Protein AF-0000000070611412 (afdb_homodimer)

InterPro domains:
  IPR003148 Regulator of K+ conductance, N-terminal lobe [PF02254] (3-111)
  IPR003148 Regulator of K+ conductance, N-terminal lobe [PS51201] (1-123)
  IPR006036 Potassium uptake protein TrkA [PR00335] (2-16)
  IPR006036 Potassium uptake protein TrkA [PR00335] (19-33)
  IPR006036 Potassium uptake protein TrkA [PR00335] (49-59)
  IPR006036 Potassium uptake protein TrkA [PR00335] (60-70)
  IPR006036 Potassium uptake protein TrkA [PR00335] (73-87)
  IPR036291 NAD(P)-binding domain superfamily [SSF51735] (1-132)
  IPR050721 Trk/Ktr/HKT Potassium Transport [PTHR43833] (1-132)

Secondary structure (DSSP, 8-state):
-EEEEE--SHHHHHHHHHHTTSS-EEEEEES-HHHHHHHHHHSS-EEEES-TT-HHHHHHTTGGG-SEEEE-SS-HHHHHHHHHHHHHHH--SEEEEE---HHHHHTHHHHSSTTSS--SEEE-TT-HHHHHHH-/-EEEEE--SHHHHHHHHHHTTSS-EEEEEES-HHHHHHHHHHSS-EEEES-TT-HHHHHHTTGGG-SEEEE-SS-HHHHHHHHHHHHHHH--SEEEEE---HHHHHTHHHHSSTTSS--SEEE-TT-HHHHHHH-

Radius of gyration: 19.2 Å; Cα contacts (8 Å, |Δi|>4): 605; chains: 2; bounding box: 34×61×42 Å

Organism: NCBI:txid59203

Solvent-accessible surface area (backbone atoms only — not comparable to full-atom values): 13892 Å² total; per-residue (Å²): 78,37,36,32,34,24,20,52,52,73,66,27,41,50,49,48,63,69,45,51,77,74,66,35,50,46,23,40,24,25,70,52,58,67,51,46,49,57,48,47,75,75,39,91,53,47,72,43,77,31,57,61,46,33,56,63,45,33,49,74,52,42,35,75,70,25,51,29,39,39,23,45,45,97,39,46,43,47,17,48,44,23,30,36,43,37,39,69,75,37,60,36,76,37,26,34,26,32,54,77,57,62,54,57,59,76,43,32,90,70,38,47,35,77,80,45,37,39,41,76,39,81,33,54,76,90,40,56,66,61,53,63,68,72,102,78,36,35,35,32,23,20,50,52,73,66,28,41,52,50,49,64,70,44,50,77,74,66,35,49,45,24,40,22,25,71,52,59,66,50,48,50,56,48,48,75,75,39,92,52,47,70,41,76,32,58,60,44,33,57,64,46,33,47,74,51,41,34,76,73,23,51,30,38,39,23,44,45,97,40,47,43,46,18,49,44,22,30,37,44,37,39,70,77,35,61,36,76,38,28,34,26,33,55,78,57,63,54,55,59,76,42,32,90,71,38,48,35,78,79,46,37,39,42,77,38,81,32,52,78,90,40,56,67,61,54,63,69,73,104

Structure (mmCIF, N/CA/C/O backbone):
data_AF-0000000070611412-model_v1
#
loop_
_entity.id
_entity.type
_entity.pdbx_description
1 polymer 'Potassium transport protein'
#
loop_
_atom_site.group_PDB
_atom_site.id
_atom_site.type_symbol
_atom_site.label_atom_id
_atom_site.label_alt_id
_atom_site.label_comp_id
_atom_site.label_asym_id
_atom_site.label_entity_id
_atom_site.label_seq_id
_atom_site.pdbx_PDB_ins_code
_atom_site.Cartn_x
_atom_site.Cartn_y
_atom_site.Cartn_z
_atom_site.occupancy
_atom_site.B_iso_or_equiv
_atom_site.auth_seq_id
_atom_site.auth_comp_id
_atom_site.auth_asym_id
_atom_site.auth_atom_id
_atom_site.pdbx_PDB_model_num
ATOM 1 N N . MET A 1 1 ? -3.117 -21.766 -17.25 1 92.56 1 MET A N 1
ATOM 2 C CA . MET A 1 1 ? -2.746 -20.391 -16.969 1 92.56 1 MET A CA 1
ATOM 3 C C . MET A 1 1 ? -1.669 -20.328 -15.891 1 92.56 1 MET A C 1
ATOM 5 O O . MET A 1 1 ? -1.562 -21.219 -15.055 1 92.56 1 MET A O 1
ATOM 9 N N . LYS A 1 2 ? -0.813 -19.344 -16.047 1 95.69 2 LYS A N 1
ATOM 10 C CA . LYS A 1 2 ? 0.156 -19.062 -15 1 95.69 2 LYS A CA 1
ATOM 11 C C . LYS A 1 2 ? -0.403 -18.062 -13.992 1 95.69 2 LYS A C 1
ATOM 13 O O . LYS A 1 2 ? -0.651 -16.906 -14.336 1 95.69 2 LYS A O 1
ATOM 18 N N . ILE A 1 3 ? -0.618 -18.516 -12.742 1 96.69 3 ILE A N 1
ATOM 19 C CA . ILE A 1 3 ? -1.326 -17.719 -11.75 1 96.69 3 ILE A CA 1
ATOM 20 C C . ILE A 1 3 ? -0.445 -17.531 -10.516 1 96.69 3 ILE A C 1
ATOM 22 O O . ILE A 1 3 ? 0.136 -18.5 -10.008 1 96.69 3 ILE A O 1
ATOM 26 N N . ILE A 1 4 ? -0.31 -16.312 -10.117 1 98.5 4 ILE A N 1
ATOM 27 C CA . ILE A 1 4 ? 0.36 -16 -8.859 1 98.5 4 ILE A CA 1
ATOM 28 C C . ILE A 1 4 ? -0.679 -15.656 -7.793 1 98.5 4 ILE A C 1
ATOM 30 O O . ILE A 1 4 ? -1.536 -14.797 -8.008 1 98.5 4 ILE A O 1
ATOM 34 N N . ILE A 1 5 ? -0.639 -16.344 -6.66 1 97.62 5 ILE 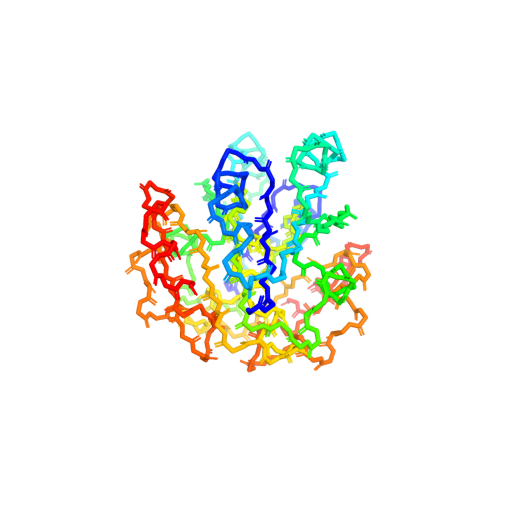A N 1
ATOM 35 C CA . ILE A 1 5 ? -1.499 -16.078 -5.516 1 97.62 5 ILE A CA 1
ATOM 36 C C . ILE A 1 5 ? -0.667 -15.492 -4.371 1 97.62 5 ILE A C 1
ATOM 38 O O . ILE A 1 5 ? 0.307 -16.109 -3.932 1 97.62 5 ILE A O 1
ATOM 42 N N . LEU A 1 6 ? -0.963 -14.32 -3.969 1 98.75 6 LEU A N 1
ATOM 43 C CA . LEU A 1 6 ? -0.266 -13.688 -2.857 1 98.75 6 LEU A CA 1
ATOM 44 C C . LEU A 1 6 ? -1.041 -13.859 -1.556 1 98.75 6 LEU A C 1
ATOM 46 O O . LEU A 1 6 ? -2.152 -13.344 -1.416 1 98.75 6 LEU A O 1
ATOM 50 N N . GLY A 1 7 ? -0.442 -14.469 -0.577 1 97.94 7 GLY A N 1
ATOM 51 C CA . GLY A 1 7 ? -1.094 -14.828 0.672 1 97.94 7 GLY A CA 1
ATOM 52 C C . GLY A 1 7 ? -1.454 -16.297 0.753 1 97.94 7 GLY A C 1
ATOM 53 O O . GLY A 1 7 ? -2.248 -16.797 -0.049 1 97.94 7 GLY A O 1
ATOM 54 N N . ALA A 1 8 ? -0.912 -16.953 1.713 1 98 8 ALA A N 1
ATOM 55 C CA . ALA A 1 8 ? -1.17 -18.375 1.907 1 98 8 ALA A CA 1
ATOM 56 C C . ALA A 1 8 ? -2.016 -18.625 3.156 1 98 8 ALA A C 1
ATOM 58 O O . ALA A 1 8 ? -1.894 -19.656 3.805 1 98 8 ALA A O 1
ATOM 59 N N . GLY A 1 9 ? -2.693 -17.594 3.574 1 95.5 9 GLY A N 1
ATOM 60 C CA . GLY A 1 9 ? -3.674 -17.797 4.633 1 95.5 9 GLY A CA 1
ATOM 61 C C . GLY A 1 9 ? -4.879 -18.594 4.188 1 95.5 9 GLY A C 1
ATOM 62 O O . GLY A 1 9 ? -4.805 -19.359 3.221 1 95.5 9 GLY A O 1
ATOM 63 N N . GLN A 1 10 ? -5.98 -18.406 4.871 1 92.56 10 GLN A N 1
ATOM 64 C CA . GLN A 1 10 ? -7.184 -19.188 4.617 1 92.56 10 GLN A CA 1
ATOM 65 C C . GLN A 1 10 ? -7.691 -18.969 3.193 1 92.56 10 GLN A C 1
ATOM 67 O O . GLN A 1 10 ? -7.945 -19.938 2.465 1 92.56 10 GLN A O 1
ATOM 72 N N . VAL A 1 11 ? -7.812 -17.75 2.746 1 92.62 11 VAL A N 1
ATOM 73 C CA . VAL A 1 11 ? -8.359 -17.422 1.433 1 92.62 11 VAL A CA 1
ATOM 74 C C . VAL A 1 11 ? -7.402 -17.906 0.344 1 92.62 11 VAL A C 1
ATOM 76 O O . VAL A 1 11 ? -7.809 -18.625 -0.567 1 92.62 11 VAL A O 1
ATOM 79 N N . GLY A 1 12 ? -6.18 -17.547 0.459 1 95 12 GLY A N 1
ATOM 80 C CA . GLY A 1 12 ? -5.195 -17.953 -0.535 1 95 12 GLY A CA 1
ATOM 81 C C . GLY A 1 12 ? -5.004 -19.453 -0.616 1 95 12 GLY A C 1
ATOM 82 O O . GLY A 1 12 ? -4.852 -20 -1.706 1 95 12 GLY A O 1
ATOM 83 N N . GLY A 1 13 ? -4.98 -20.078 0.561 1 94.25 13 GLY A N 1
ATOM 84 C CA . GLY A 1 13 ? -4.883 -21.531 0.586 1 94.25 13 GLY A CA 1
ATOM 85 C C . GLY A 1 13 ? -6.039 -22.219 -0.116 1 94.25 13 GLY A C 1
ATOM 86 O O . GLY A 1 13 ? -5.832 -23.141 -0.902 1 94.25 13 GLY A O 1
ATOM 87 N N . THR A 1 14 ? -7.238 -21.766 0.152 1 92.44 14 THR A N 1
ATOM 88 C CA . THR A 1 14 ? -8.422 -22.328 -0.483 1 92.44 14 THR A CA 1
ATOM 89 C C . THR A 1 14 ? -8.391 -22.094 -1.99 1 92.44 14 THR A C 1
ATOM 91 O O . THR A 1 14 ? -8.719 -23 -2.77 1 92.44 14 THR A O 1
ATOM 94 N N . LEU A 1 15 ? -8.016 -20.938 -2.424 1 93 15 LEU A N 1
ATOM 95 C CA . LEU A 1 15 ? -7.891 -20.641 -3.848 1 93 15 LEU A CA 1
ATOM 96 C C . LEU A 1 15 ? -6.891 -21.594 -4.512 1 93 15 LEU A C 1
ATOM 98 O O . LEU A 1 15 ? -7.168 -22.141 -5.578 1 93 15 LEU A O 1
ATOM 102 N N . ALA A 1 16 ? -5.742 -21.656 -3.832 1 94.19 16 ALA A N 1
ATOM 103 C CA . ALA A 1 16 ? -4.711 -22.562 -4.355 1 94.19 16 ALA A CA 1
ATOM 104 C C . ALA A 1 16 ? -5.254 -23.969 -4.535 1 94.19 16 ALA A C 1
ATOM 106 O O . ALA A 1 16 ? -5.074 -24.578 -5.59 1 94.19 16 ALA A O 1
ATOM 107 N N . GLU A 1 17 ? -5.934 -24.422 -3.52 1 92 17 GLU A N 1
ATOM 108 C CA . GLU A 1 17 ? -6.508 -25.766 -3.537 1 92 17 GLU A CA 1
ATOM 109 C C . GLU A 1 17 ? -7.465 -25.938 -4.711 1 92 17 GLU A C 1
ATOM 111 O O . GLU A 1 17 ? -7.461 -26.984 -5.371 1 92 17 GLU A O 1
ATOM 116 N N . ASN A 1 18 ? -8.211 -24.969 -4.996 1 90.56 18 ASN A N 1
ATOM 117 C CA . ASN A 1 18 ? -9.25 -25.062 -6.016 1 90.56 18 ASN A CA 1
ATOM 118 C C . ASN A 1 18 ? -8.68 -24.891 -7.418 1 90.56 18 ASN A C 1
ATOM 120 O O . ASN A 1 18 ? -9.227 -25.422 -8.383 1 90.56 18 ASN A O 1
ATOM 124 N N . LEU A 1 19 ? -7.57 -24.219 -7.52 1 90.94 19 LEU A N 1
ATOM 125 C CA . LEU A 1 19 ? -7.062 -23.875 -8.844 1 90.94 19 LEU A CA 1
ATOM 126 C C . LEU A 1 19 ? -5.984 -24.859 -9.281 1 90.94 19 LEU A C 1
ATOM 128 O O . LEU A 1 19 ? -5.652 -24.922 -10.469 1 90.94 19 LEU A O 1
ATOM 132 N N . VAL A 1 20 ? -5.516 -25.578 -8.289 1 89.19 20 VAL A N 1
ATOM 133 C CA . VAL A 1 20 ? -4.484 -26.562 -8.625 1 89.19 20 VAL A CA 1
ATOM 134 C C . VAL A 1 20 ? -5.066 -27.625 -9.547 1 89.19 20 VAL A C 1
ATOM 136 O O . VAL A 1 20 ? -6.164 -28.141 -9.305 1 89.19 20 VAL A O 1
ATOM 139 N N . GLY A 1 21 ? -4.344 -28.031 -10.703 1 81.19 21 GLY A N 1
ATOM 140 C CA . GLY A 1 21 ? -4.73 -29.125 -11.578 1 81.19 21 GLY A CA 1
ATOM 141 C C . GLY A 1 21 ? -5.547 -28.672 -12.773 1 81.19 21 GLY A C 1
ATOM 142 O O . GLY A 1 21 ? -5.574 -29.344 -13.805 1 81.19 21 GLY A O 1
ATOM 143 N N . GLU A 1 22 ? -6.238 -27.578 -12.828 1 74.44 22 GLU A N 1
ATOM 144 C CA . GLU A 1 22 ? -7.07 -27.062 -13.914 1 74.44 22 GLU A CA 1
ATOM 145 C C . GLU A 1 22 ? -6.219 -26.422 -15.008 1 74.44 22 GLU A C 1
ATOM 147 O O . GLU A 1 22 ? -6.574 -25.375 -15.539 1 74.44 22 GLU A O 1
ATOM 152 N N . ASN A 1 23 ? -5.141 -27.125 -15.359 1 85.56 23 ASN A N 1
ATOM 153 C CA . ASN A 1 23 ? -4.238 -26.578 -16.375 1 85.56 23 ASN A CA 1
ATOM 154 C C . ASN A 1 23 ? -3.641 -25.25 -15.938 1 85.56 23 ASN A C 1
ATOM 156 O O . ASN A 1 23 ? -3.465 -24.344 -16.766 1 85.56 23 ASN A O 1
ATOM 160 N N . ASN A 1 24 ? -3.578 -25.109 -14.633 1 91.56 24 ASN A N 1
ATOM 161 C CA . ASN A 1 24 ? -3.01 -23.891 -14.07 1 91.56 24 ASN A CA 1
ATOM 162 C C . ASN A 1 24 ? -1.65 -24.156 -13.43 1 91.56 24 ASN A C 1
ATOM 164 O O . ASN A 1 24 ? -1.469 -25.156 -12.727 1 91.56 24 ASN A O 1
ATOM 168 N N . ASP A 1 25 ? -0.713 -23.391 -13.836 1 94.81 25 ASP A N 1
ATOM 169 C CA . ASP A 1 25 ? 0.548 -23.312 -13.109 1 94.81 25 ASP A CA 1
ATOM 170 C C . ASP A 1 25 ? 0.461 -22.281 -11.984 1 94.81 25 ASP A C 1
ATOM 172 O O . ASP A 1 25 ? 0.375 -21.078 -12.234 1 94.81 25 ASP A O 1
ATOM 176 N N . ILE A 1 26 ? 0.503 -22.797 -10.695 1 96.69 26 ILE A N 1
ATOM 177 C CA . ILE A 1 26 ? 0.198 -21.938 -9.562 1 96.69 26 ILE A CA 1
ATOM 178 C C . ILE A 1 26 ? 1.469 -21.688 -8.75 1 96.69 26 ILE A C 1
ATOM 180 O O . ILE A 1 26 ? 2.221 -22.609 -8.453 1 96.69 26 ILE A O 1
ATOM 184 N N . THR A 1 27 ? 1.748 -20.469 -8.516 1 98.38 27 THR A N 1
ATOM 185 C CA . THR A 1 27 ? 2.76 -20.062 -7.547 1 98.38 27 THR A CA 1
ATOM 186 C C . THR A 1 27 ? 2.125 -19.297 -6.395 1 98.38 27 THR A C 1
ATOM 188 O O . THR A 1 27 ? 1.377 -18.344 -6.613 1 98.38 27 THR A O 1
ATOM 191 N N . VAL A 1 28 ? 2.367 -19.703 -5.133 1 98.62 28 VAL A N 1
ATOM 192 C CA . VAL A 1 28 ? 1.842 -19.031 -3.951 1 98.62 28 VAL A CA 1
ATOM 193 C C . VAL A 1 28 ? 2.975 -18.328 -3.217 1 98.62 28 VAL A C 1
ATOM 195 O O . VAL A 1 28 ? 4.047 -18.891 -3.014 1 98.62 28 VAL A O 1
ATOM 198 N N . VAL A 1 29 ? 2.76 -17.078 -2.871 1 98.94 29 VAL A N 1
ATOM 199 C CA . VAL A 1 29 ? 3.752 -16.266 -2.18 1 98.94 29 VAL A CA 1
ATOM 200 C C . VAL A 1 29 ? 3.264 -15.938 -0.769 1 98.94 29 VAL A C 1
ATOM 202 O O . VAL A 1 29 ? 2.096 -15.602 -0.572 1 98.94 29 VAL A O 1
ATOM 205 N N . ASP A 1 30 ? 4.094 -16.078 0.22 1 98.88 30 ASP A N 1
ATOM 206 C CA . ASP A 1 30 ? 3.838 -15.672 1.599 1 98.88 30 ASP A CA 1
ATOM 207 C C . ASP A 1 30 ? 5.145 -15.422 2.348 1 98.88 30 ASP A C 1
ATOM 209 O O . ASP A 1 30 ? 6.199 -15.922 1.954 1 98.88 30 ASP A O 1
ATOM 213 N N . THR A 1 31 ? 5.082 -14.617 3.305 1 98.75 31 THR A N 1
ATOM 214 C CA . THR A 1 31 ? 6.258 -14.43 4.148 1 98.75 31 THR A CA 1
ATOM 215 C C . THR A 1 31 ? 6.406 -15.586 5.137 1 98.75 31 THR A C 1
ATOM 217 O O . THR A 1 31 ? 7.488 -15.805 5.684 1 98.75 31 THR A O 1
ATOM 220 N N . ASN A 1 32 ? 5.293 -16.297 5.418 1 98.62 32 ASN A N 1
ATOM 221 C CA . ASN A 1 32 ? 5.273 -17.422 6.359 1 98.62 32 ASN A CA 1
ATOM 222 C C . ASN A 1 32 ? 5.66 -18.734 5.688 1 98.62 32 ASN A C 1
ATOM 224 O O . ASN A 1 32 ? 4.844 -19.344 4.996 1 98.62 32 ASN A O 1
ATOM 228 N N . GLY A 1 33 ? 6.848 -19.156 5.949 1 98.44 33 GLY A N 1
ATOM 229 C CA . GLY A 1 33 ? 7.367 -20.359 5.316 1 98.44 33 GLY A CA 1
ATOM 230 C C . GLY A 1 33 ? 6.602 -21.609 5.703 1 98.44 33 GLY A C 1
ATOM 231 O O . GLY A 1 33 ? 6.496 -22.547 4.91 1 98.44 33 GLY A O 1
ATOM 232 N N . GLU A 1 34 ? 6.082 -21.688 6.922 1 98.44 34 GLU A N 1
ATOM 233 C CA . GLU A 1 34 ? 5.332 -22.844 7.383 1 98.44 34 GLU A CA 1
ATOM 234 C C . GLU A 1 34 ? 4.035 -23.016 6.598 1 98.44 34 GLU A C 1
ATOM 236 O O . GLU A 1 34 ? 3.656 -24.141 6.246 1 98.44 34 GLU A O 1
ATOM 241 N N . ARG A 1 35 ? 3.348 -21.906 6.371 1 97.88 35 ARG A N 1
ATOM 242 C CA . ARG A 1 35 ? 2.139 -21.938 5.555 1 97.88 35 ARG A CA 1
ATOM 243 C C . ARG A 1 35 ? 2.445 -22.453 4.148 1 97.88 35 ARG A C 1
ATOM 245 O O . ARG A 1 35 ? 1.701 -23.266 3.6 1 97.88 35 ARG A O 1
ATOM 252 N N . LEU A 1 36 ? 3.543 -22 3.623 1 98.62 36 LEU A N 1
ATOM 253 C CA . LEU A 1 36 ? 3.941 -22.391 2.273 1 98.62 36 LEU A CA 1
ATOM 254 C C . LEU A 1 36 ? 4.277 -23.875 2.215 1 98.62 36 LEU A C 1
ATOM 256 O O . LEU A 1 36 ? 3.832 -24.578 1.307 1 98.62 36 LEU A O 1
ATOM 260 N N . ARG A 1 37 ? 4.996 -24.344 3.146 1 97.94 37 ARG A N 1
ATOM 261 C CA . ARG A 1 37 ? 5.379 -25.766 3.188 1 97.94 37 ARG A CA 1
ATOM 262 C C . ARG A 1 37 ? 4.152 -26.656 3.297 1 97.94 37 ARG A C 1
ATOM 264 O O . ARG A 1 37 ? 4.082 -27.703 2.641 1 97.94 37 ARG A O 1
ATOM 271 N N . SER A 1 38 ? 3.252 -26.219 4.141 1 97.69 38 SER A N 1
ATOM 272 C CA . SER A 1 38 ? 2.016 -26.969 4.309 1 97.69 38 SER A CA 1
ATOM 273 C C . SER A 1 38 ? 1.278 -27.125 2.982 1 97.69 38 SER A C 1
ATOM 275 O O . SER A 1 38 ? 0.737 -28.203 2.691 1 97.69 38 SER A O 1
ATOM 277 N N . LEU A 1 39 ? 1.222 -26.094 2.162 1 97.31 39 LEU A N 1
ATOM 278 C CA . LEU A 1 39 ? 0.581 -26.141 0.852 1 97.31 39 LEU A CA 1
ATOM 279 C C . LEU A 1 39 ? 1.34 -27.062 -0.093 1 97.31 39 LEU A C 1
ATOM 281 O O . LEU A 1 39 ? 0.731 -27.859 -0.806 1 97.31 39 LEU A O 1
ATOM 285 N N . GLN A 1 40 ? 2.629 -26.953 -0.075 1 96.62 40 GLN A N 1
ATOM 286 C CA . GLN A 1 40 ? 3.465 -27.766 -0.96 1 96.62 40 GLN A CA 1
ATOM 287 C C . GLN A 1 40 ? 3.34 -29.25 -0.635 1 96.62 40 GLN A C 1
ATOM 289 O O . GLN A 1 40 ? 3.461 -30.094 -1.522 1 96.62 40 GLN A O 1
ATOM 294 N N . ASP A 1 41 ? 3.15 -29.516 0.613 1 97.25 41 ASP A N 1
ATOM 295 C CA . ASP A 1 41 ? 3.016 -30.906 1.048 1 97.25 41 ASP A CA 1
ATOM 296 C C . ASP A 1 41 ? 1.73 -31.531 0.507 1 97.25 41 ASP A C 1
ATOM 298 O O . ASP A 1 41 ? 1.663 -32.75 0.296 1 97.25 41 ASP A O 1
ATOM 302 N N . LYS A 1 42 ? 0.74 -30.703 0.181 1 95.5 42 LYS A N 1
ATOM 303 C CA . LYS A 1 42 ? -0.594 -31.203 -0.144 1 95.5 42 LYS A CA 1
ATOM 304 C C . LYS A 1 42 ? -0.88 -31.078 -1.637 1 95.5 42 LYS A C 1
ATOM 306 O O . LYS A 1 42 ? -1.678 -31.828 -2.189 1 95.5 42 LYS A O 1
ATOM 311 N N . PHE A 1 43 ? -0.241 -30.078 -2.186 1 95.06 43 PHE A N 1
ATOM 312 C CA . PHE A 1 43 ? -0.613 -29.766 -3.562 1 95.06 43 PHE A CA 1
ATOM 313 C C . PHE A 1 43 ? 0.626 -29.609 -4.434 1 95.06 43 PHE A C 1
ATOM 315 O O . PHE A 1 43 ? 1.692 -29.234 -3.939 1 95.06 43 PHE A O 1
ATOM 322 N N . ASP A 1 44 ? 0.434 -29.906 -5.766 1 94.5 44 ASP A N 1
ATOM 323 C CA . ASP A 1 44 ? 1.488 -29.672 -6.746 1 94.5 44 ASP A CA 1
ATOM 324 C C . ASP A 1 44 ? 1.499 -28.203 -7.195 1 94.5 44 ASP A C 1
ATOM 326 O O . ASP A 1 44 ? 0.842 -27.844 -8.18 1 94.5 44 ASP A O 1
ATOM 330 N N . LEU A 1 45 ? 2.23 -27.438 -6.477 1 96.75 45 LEU A N 1
ATOM 331 C CA . LEU A 1 45 ? 2.357 -26.031 -6.789 1 96.75 45 LEU A CA 1
ATOM 332 C C . LEU A 1 45 ? 3.707 -25.484 -6.324 1 96.75 45 LEU A C 1
ATOM 334 O O . LEU A 1 45 ? 4.422 -26.156 -5.57 1 96.75 45 LEU A O 1
ATOM 338 N N . ARG A 1 46 ? 4.043 -24.391 -6.906 1 97.38 46 ARG A N 1
ATOM 339 C CA . ARG A 1 46 ? 5.273 -23.703 -6.535 1 97.38 46 ARG A CA 1
ATOM 340 C C . ARG A 1 46 ? 5.02 -22.703 -5.41 1 97.38 46 ARG A C 1
ATOM 342 O O . ARG A 1 46 ? 3.926 -22.141 -5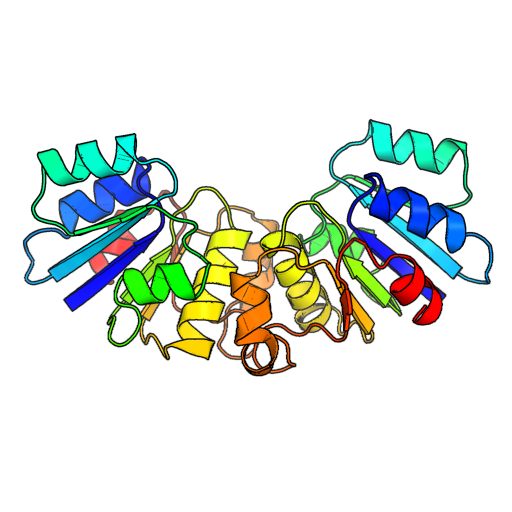.305 1 97.38 46 ARG A O 1
ATOM 349 N N . VAL A 1 47 ? 6.051 -22.5 -4.547 1 98.69 47 VAL A N 1
ATOM 350 C CA . VAL A 1 47 ? 5.914 -21.5 -3.494 1 98.69 47 VAL A CA 1
ATOM 351 C C . VAL A 1 47 ? 7.125 -20.562 -3.506 1 98.69 47 VAL A C 1
ATOM 353 O O . VAL A 1 47 ? 8.219 -20.969 -3.902 1 98.69 47 VAL A O 1
ATOM 356 N N . VAL A 1 48 ? 6.984 -19.328 -3.186 1 98.88 48 VAL A N 1
ATOM 357 C CA . VAL A 1 48 ? 8.039 -18.344 -2.986 1 98.88 48 VAL A CA 1
ATOM 358 C C . VAL A 1 48 ? 7.844 -17.641 -1.641 1 98.88 48 VAL A C 1
ATOM 360 O O . VAL A 1 48 ? 6.773 -17.094 -1.368 1 98.88 48 VAL A O 1
ATOM 363 N N . GLN A 1 49 ? 8.844 -17.734 -0.805 1 98.88 49 GLN A N 1
ATOM 364 C CA . GLN A 1 49 ? 8.773 -17.031 0.476 1 98.88 49 GLN A CA 1
ATOM 365 C C . GLN A 1 49 ? 9.266 -15.602 0.349 1 98.88 49 GLN A C 1
ATOM 367 O O . GLN A 1 49 ? 10.398 -15.359 -0.081 1 98.88 49 GLN A O 1
ATOM 372 N N . GLY A 1 50 ? 8.406 -14.633 0.632 1 98.75 50 GLY A N 1
ATOM 373 C CA . GLY A 1 50 ? 8.773 -13.234 0.558 1 98.75 50 GLY A CA 1
ATOM 374 C C . GLY A 1 50 ? 7.574 -12.297 0.614 1 98.75 50 GLY A C 1
ATOM 375 O O . GLY A 1 50 ? 6.441 -12.742 0.811 1 98.75 50 GLY A O 1
ATOM 376 N N . HIS A 1 51 ? 7.844 -11.031 0.575 1 98.56 51 HIS A N 1
ATOM 377 C CA . HIS A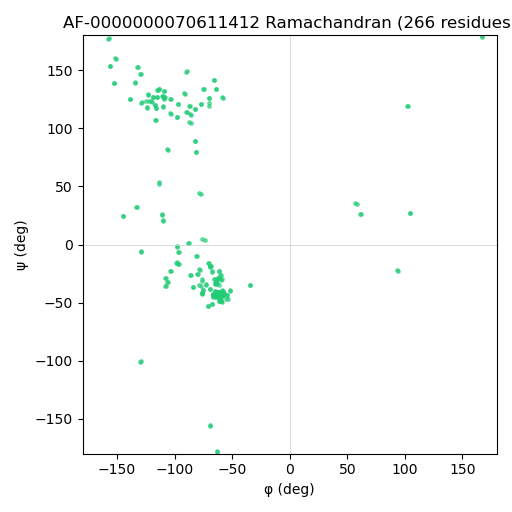 1 51 ? 6.801 -10.008 0.56 1 98.56 51 HIS A CA 1
ATOM 378 C C . HIS A 1 51 ? 6.172 -9.883 -0.824 1 98.56 51 HIS A C 1
ATOM 380 O O . HIS A 1 51 ? 6.84 -9.484 -1.781 1 98.56 51 HIS A O 1
ATOM 386 N N . GLY A 1 52 ? 4.902 -10.078 -0.947 1 98.75 52 GLY A N 1
ATOM 387 C CA . GLY A 1 52 ? 4.211 -10.312 -2.203 1 98.75 52 GLY A CA 1
ATOM 388 C C . GLY A 1 52 ? 4.145 -9.086 -3.088 1 98.75 52 GLY A C 1
ATOM 389 O O . GLY A 1 52 ? 3.871 -9.188 -4.285 1 98.75 52 GLY A O 1
ATOM 390 N N . SER A 1 53 ? 4.41 -7.93 -2.529 1 98.81 53 SER A N 1
ATOM 391 C CA . SER A 1 53 ? 4.359 -6.719 -3.344 1 98.81 53 SER A CA 1
ATOM 392 C C . SER A 1 53 ? 5.75 -6.32 -3.824 1 98.81 53 SER A C 1
ATOM 394 O O . SER A 1 53 ? 5.895 -5.375 -4.602 1 98.81 53 SER A O 1
ATOM 396 N N . HIS A 1 54 ? 6.824 -6.988 -3.383 1 98.75 54 HIS A N 1
ATOM 397 C CA . HIS A 1 54 ? 8.18 -6.641 -3.789 1 98.75 54 HIS A CA 1
ATOM 398 C C . HIS A 1 54 ? 8.461 -7.102 -5.219 1 98.75 54 HIS A C 1
ATOM 400 O O . HIS A 1 54 ? 8.172 -8.242 -5.574 1 98.75 54 HIS A O 1
ATOM 406 N N . PRO A 1 55 ? 9.055 -6.215 -6.02 1 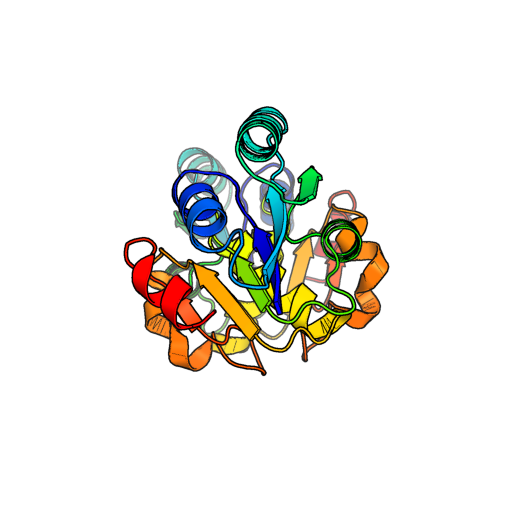98.62 55 PRO A N 1
ATOM 407 C CA . PRO A 1 55 ? 9.344 -6.562 -7.414 1 98.62 55 PRO A CA 1
ATOM 408 C C . PRO A 1 55 ? 10.164 -7.84 -7.547 1 98.62 55 PRO A C 1
ATOM 410 O O . PRO A 1 55 ? 9.836 -8.711 -8.359 1 98.62 55 PRO A O 1
ATOM 413 N N . ARG A 1 56 ? 11.172 -8.023 -6.754 1 98.44 56 ARG A N 1
ATOM 414 C CA . ARG A 1 56 ? 12.031 -9.195 -6.863 1 98.44 56 ARG A CA 1
ATOM 415 C C . ARG A 1 56 ? 11.258 -10.469 -6.535 1 98.44 56 ARG A C 1
ATOM 417 O O . ARG A 1 56 ? 11.445 -11.5 -7.188 1 98.44 56 ARG A O 1
ATOM 424 N N . VAL A 1 57 ? 10.422 -10.367 -5.535 1 98.88 57 VAL A N 1
ATOM 425 C CA . VAL A 1 57 ? 9.625 -11.516 -5.121 1 98.88 57 VAL A CA 1
ATOM 426 C C . VAL A 1 57 ? 8.625 -11.875 -6.219 1 98.88 57 VAL A C 1
ATOM 428 O O . VAL A 1 57 ? 8.461 -13.055 -6.547 1 98.88 57 VAL A O 1
ATOM 431 N N . LEU A 1 58 ? 8.008 -10.898 -6.793 1 98.88 58 LEU A N 1
ATOM 432 C CA . LEU A 1 58 ? 7.066 -11.133 -7.883 1 98.88 58 LEU A CA 1
ATOM 433 C C . LEU A 1 58 ? 7.77 -11.742 -9.086 1 98.88 58 LEU A C 1
ATOM 435 O O . LEU A 1 58 ? 7.238 -12.656 -9.727 1 98.88 58 LEU A O 1
ATOM 439 N N . ARG A 1 59 ? 8.93 -11.234 -9.367 1 98.75 59 ARG A N 1
ATOM 440 C CA . ARG A 1 59 ? 9.703 -11.805 -10.469 1 98.75 59 ARG A CA 1
ATOM 441 C C . ARG A 1 59 ? 10.023 -13.273 -10.203 1 98.75 59 ARG A C 1
ATOM 443 O O . ARG A 1 59 ? 9.844 -14.125 -11.078 1 98.75 59 ARG A O 1
ATOM 450 N N . GLU A 1 60 ? 10.469 -13.516 -8.984 1 98.75 60 GLU A N 1
ATOM 451 C CA . GLU A 1 60 ? 10.766 -14.891 -8.594 1 98.75 60 GLU A CA 1
ATOM 452 C C . GLU A 1 60 ? 9.523 -15.773 -8.711 1 98.75 60 GLU A C 1
ATOM 454 O O . GLU A 1 60 ? 9.617 -16.953 -9.062 1 98.75 60 GLU A O 1
ATOM 459 N N . ALA A 1 61 ? 8.367 -15.203 -8.508 1 98.88 61 ALA A N 1
ATOM 460 C CA . ALA A 1 61 ? 7.098 -15.93 -8.539 1 98.88 61 ALA A CA 1
ATOM 461 C C . ALA A 1 61 ? 6.617 -16.141 -9.969 1 98.88 61 ALA A C 1
ATOM 463 O O . ALA A 1 61 ? 5.625 -16.844 -10.203 1 98.88 61 ALA A O 1
ATOM 464 N N . GLY A 1 62 ? 7.285 -15.484 -10.938 1 98.69 62 GLY A N 1
ATOM 465 C CA . GLY A 1 62 ? 6.953 -15.719 -12.336 1 98.69 62 GLY A CA 1
ATOM 466 C C . GLY A 1 62 ? 6.145 -14.594 -12.953 1 98.69 62 GLY A C 1
ATOM 467 O O . GLY A 1 62 ? 5.434 -14.805 -13.938 1 98.69 62 GLY A O 1
ATOM 468 N N . ALA A 1 63 ? 6.273 -13.414 -12.469 1 98.75 63 ALA A N 1
ATOM 469 C CA . ALA A 1 63 ? 5.449 -12.289 -12.914 1 98.75 63 ALA A CA 1
ATOM 470 C C . ALA A 1 63 ? 5.797 -11.891 -14.344 1 98.75 63 ALA A C 1
ATOM 472 O O . ALA A 1 63 ? 4.992 -11.25 -15.023 1 98.75 63 ALA A O 1
ATOM 473 N N . ASP A 1 64 ? 6.941 -12.273 -14.828 1 98.5 64 ASP A N 1
ATOM 474 C CA . ASP A 1 64 ? 7.383 -11.883 -16.172 1 98.5 64 ASP A CA 1
ATOM 475 C C . ASP A 1 64 ? 6.41 -12.383 -17.234 1 98.5 64 ASP A C 1
ATOM 477 O O . ASP A 1 64 ? 6.301 -11.789 -18.312 1 98.5 64 ASP A O 1
ATOM 481 N N . ASP A 1 65 ? 5.719 -13.438 -16.922 1 98 65 ASP A N 1
ATOM 482 C CA . ASP A 1 65 ? 4.797 -13.961 -17.922 1 98 65 ASP A CA 1
ATOM 483 C C . ASP A 1 65 ? 3.535 -14.523 -17.281 1 98 65 ASP A C 1
ATOM 485 O O . ASP A 1 65 ? 2.906 -15.438 -17.812 1 98 65 ASP A O 1
ATOM 489 N N . ALA A 1 66 ? 3.252 -14.023 -16.094 1 98.12 66 ALA A N 1
ATOM 490 C CA . ALA A 1 66 ? 2.027 -14.445 -15.414 1 98.12 66 ALA A CA 1
ATOM 491 C C . ALA A 1 66 ? 0.791 -13.969 -16.172 1 98.12 66 ALA A C 1
ATOM 493 O O . ALA A 1 66 ? 0.762 -12.844 -16.672 1 98.12 66 ALA A O 1
ATOM 494 N N . ASP A 1 67 ? -0.206 -14.844 -16.188 1 96.81 67 ASP A N 1
ATOM 495 C CA . ASP A 1 67 ? -1.481 -14.484 -16.797 1 96.81 67 ASP A CA 1
ATOM 496 C C . ASP A 1 67 ? -2.385 -13.766 -15.797 1 96.81 67 ASP A C 1
ATOM 498 O O . ASP A 1 67 ? -3.258 -12.992 -16.188 1 96.81 67 ASP A O 1
ATOM 502 N N . MET A 1 68 ? -2.117 -14.102 -14.516 1 96.19 68 MET A N 1
ATOM 503 C CA . MET A 1 68 ? -3.016 -13.578 -13.492 1 96.19 68 MET A CA 1
ATOM 504 C C . MET A 1 68 ? -2.297 -13.445 -12.156 1 96.19 68 MET A C 1
ATOM 506 O O . MET A 1 68 ? -1.472 -14.289 -11.805 1 96.19 68 MET A O 1
ATOM 510 N N . LEU A 1 69 ? -2.572 -12.383 -11.5 1 98.06 69 LEU A N 1
ATOM 511 C CA . LEU A 1 69 ? -2.168 -12.18 -10.117 1 98.06 69 LEU A CA 1
ATOM 512 C C . LEU A 1 69 ? -3.387 -12.008 -9.211 1 98.06 69 LEU A C 1
ATOM 514 O O . LEU A 1 69 ? -4.277 -11.203 -9.508 1 98.06 69 LEU A O 1
ATOM 518 N N . VAL A 1 70 ? -3.445 -12.82 -8.148 1 97 70 VAL A N 1
ATOM 519 C CA . VAL A 1 70 ? -4.508 -12.734 -7.152 1 97 70 VAL A CA 1
ATOM 520 C C . VAL A 1 70 ? -3.912 -12.359 -5.797 1 97 70 VAL A C 1
ATOM 522 O O . VAL A 1 70 ? -3.256 -13.188 -5.152 1 97 70 VAL A O 1
ATOM 525 N N . ALA A 1 71 ? -4.133 -11.148 -5.395 1 98.19 71 ALA A N 1
ATOM 526 C CA . ALA A 1 71 ? -3.576 -10.648 -4.141 1 98.19 71 ALA A CA 1
ATOM 527 C C . ALA A 1 71 ? -4.602 -10.727 -3.014 1 98.19 71 ALA A C 1
ATOM 529 O O . ALA A 1 71 ? -5.543 -9.93 -2.969 1 98.19 71 ALA A O 1
ATOM 530 N N . VAL A 1 72 ? -4.359 -11.656 -2.072 1 97.12 72 VAL A N 1
ATOM 531 C CA . VAL A 1 72 ? -5.344 -11.875 -1.018 1 97.12 72 VAL A CA 1
ATOM 532 C C . VAL A 1 72 ? -4.645 -11.914 0.34 1 97.12 72 VAL A C 1
ATOM 534 O O . VAL A 1 72 ? -5.023 -12.703 1.213 1 97.12 72 VAL A O 1
ATOM 537 N N . THR A 1 73 ? -3.543 -11.148 0.485 1 97.25 73 THR A N 1
ATOM 538 C CA . THR A 1 73 ? -2.936 -11.008 1.805 1 97.25 73 THR A CA 1
ATOM 539 C C . THR A 1 73 ? -3.896 -10.32 2.771 1 97.25 73 THR A C 1
ATOM 541 O O . THR A 1 73 ? -5.035 -10.016 2.41 1 97.25 73 THR A O 1
ATOM 544 N N . SER A 1 74 ? -3.432 -10.109 3.998 1 95.62 74 SER A N 1
ATOM 545 C CA . SER A 1 74 ? -4.293 -9.508 5.012 1 95.62 74 SER A CA 1
ATOM 546 C C . SER A 1 74 ? -4.23 -7.988 4.961 1 95.62 74 SER A C 1
ATOM 548 O O . SER A 1 74 ? -4.914 -7.305 5.727 1 95.62 74 SER A O 1
ATOM 550 N N . SER A 1 75 ? -3.482 -7.402 4.062 1 97.38 75 SER A N 1
ATOM 551 C CA . SER A 1 75 ? -3.299 -5.961 3.955 1 97.38 75 SER A CA 1
ATOM 552 C C . SER A 1 75 ? -3.836 -5.434 2.627 1 97.38 75 SER A C 1
ATOM 554 O O . SER A 1 75 ? -3.361 -5.828 1.561 1 97.38 75 SER A O 1
ATOM 556 N N . ASP A 1 76 ? -4.809 -4.527 2.711 1 97.38 76 ASP A N 1
ATOM 557 C CA . ASP A 1 76 ? -5.328 -3.873 1.513 1 97.38 76 ASP A CA 1
ATOM 558 C C . ASP A 1 76 ? -4.215 -3.145 0.76 1 97.38 76 ASP A C 1
ATOM 560 O O . ASP A 1 76 ? -4.129 -3.232 -0.466 1 97.38 76 ASP A O 1
ATOM 564 N N . GLU A 1 77 ? -3.402 -2.461 1.492 1 98.62 77 GLU A N 1
ATOM 565 C CA . GLU A 1 77 ? -2.338 -1.667 0.884 1 98.62 77 GLU A CA 1
ATOM 566 C C . GLU A 1 77 ? -1.332 -2.557 0.158 1 98.62 77 GLU A C 1
ATOM 568 O O . GLU A 1 77 ? -0.88 -2.225 -0.939 1 98.62 77 GLU A O 1
ATOM 573 N N . THR A 1 78 ? -0.983 -3.697 0.815 1 98.69 78 THR A N 1
ATOM 574 C CA . THR A 1 78 ? -0.09 -4.645 0.16 1 98.69 78 THR A CA 1
ATOM 575 C C . THR A 1 78 ? -0.71 -5.168 -1.132 1 98.69 78 THR A C 1
ATOM 577 O O . THR A 1 78 ? -0.041 -5.234 -2.166 1 98.69 78 THR A O 1
ATOM 580 N N . ASN A 1 79 ? -1.967 -5.488 -1.082 1 98.06 79 ASN A N 1
ATOM 581 C CA . ASN A 1 79 ? -2.66 -6 -2.26 1 98.06 79 ASN A CA 1
ATOM 582 C C . ASN A 1 79 ? -2.693 -4.965 -3.383 1 98.06 79 ASN A C 1
ATOM 584 O O . ASN A 1 79 ? -2.449 -5.297 -4.543 1 98.06 79 ASN A O 1
ATOM 588 N N . MET A 1 80 ? -2.961 -3.742 -3.062 1 98.44 80 MET A N 1
ATOM 589 C CA . MET A 1 80 ? -3.006 -2.666 -4.047 1 98.44 80 MET A CA 1
ATOM 590 C C . MET A 1 80 ? -1.631 -2.438 -4.668 1 98.44 80 MET A C 1
ATOM 592 O O . MET A 1 80 ? -1.505 -2.342 -5.891 1 98.44 80 MET A O 1
ATOM 596 N N . ILE A 1 81 ? -0.629 -2.416 -3.834 1 98.75 81 ILE A N 1
ATOM 597 C CA . ILE A 1 81 ? 0.714 -2.141 -4.328 1 98.75 81 ILE A CA 1
ATOM 598 C C . ILE A 1 81 ? 1.201 -3.312 -5.18 1 98.75 81 ILE A C 1
ATOM 600 O O . ILE A 1 81 ? 1.889 -3.117 -6.184 1 98.75 81 ILE A O 1
ATOM 604 N N . ALA A 1 82 ? 0.859 -4.512 -4.746 1 98.88 82 ALA A N 1
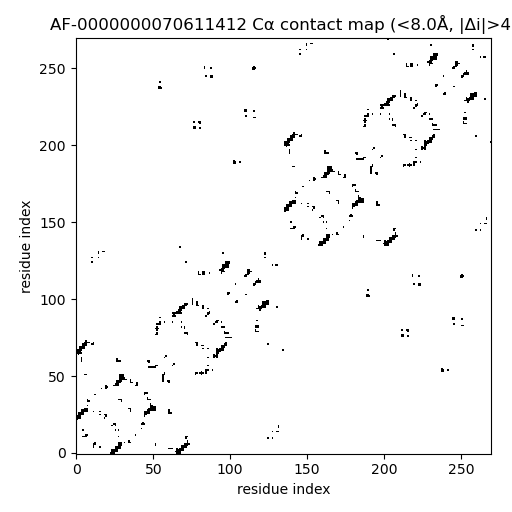ATOM 605 C CA . ALA A 1 82 ? 1.243 -5.676 -5.539 1 98.88 82 ALA A CA 1
ATOM 606 C C . ALA A 1 82 ? 0.678 -5.586 -6.953 1 98.88 82 ALA A C 1
ATOM 608 O O . ALA A 1 82 ? 1.381 -5.863 -7.93 1 98.88 82 ALA A O 1
ATOM 609 N N . CYS A 1 83 ? -0.548 -5.195 -7.098 1 98.56 83 CYS A N 1
ATOM 610 C CA . CYS A 1 83 ? -1.17 -5.043 -8.406 1 98.56 83 CYS A CA 1
ATOM 611 C C . CYS A 1 83 ? -0.484 -3.943 -9.211 1 98.56 83 CYS A C 1
ATOM 613 O O . CYS A 1 83 ? -0.262 -4.094 -10.414 1 98.56 83 CYS A O 1
ATOM 615 N N . GLN A 1 84 ? -0.18 -2.867 -8.57 1 98.56 84 GLN A N 1
ATOM 616 C CA . GLN A 1 84 ? 0.521 -1.767 -9.219 1 98.56 84 GLN A CA 1
ATOM 617 C C . GLN A 1 84 ? 1.873 -2.221 -9.766 1 98.56 84 GLN A C 1
ATOM 619 O O . GLN A 1 84 ? 2.223 -1.923 -10.906 1 98.56 84 GLN A O 1
ATOM 624 N N . VAL A 1 85 ? 2.617 -2.914 -8.906 1 98.62 85 VAL A N 1
ATOM 625 C CA . VAL A 1 85 ? 3.938 -3.391 -9.312 1 98.62 85 VAL A CA 1
ATOM 626 C C . VAL A 1 85 ? 3.803 -4.375 -10.469 1 98.62 85 VAL A C 1
ATOM 628 O O . VAL A 1 85 ? 4.523 -4.277 -11.461 1 98.62 85 VAL A O 1
ATOM 631 N N . ALA A 1 86 ? 2.877 -5.289 -10.367 1 98.69 86 ALA A N 1
ATOM 632 C CA . ALA A 1 86 ? 2.639 -6.281 -11.414 1 98.69 86 ALA A CA 1
ATOM 633 C C . ALA A 1 86 ? 2.309 -5.609 -12.742 1 98.69 86 ALA A C 1
ATOM 635 O O . ALA A 1 86 ? 2.795 -6.031 -13.797 1 98.69 86 ALA A O 1
ATOM 636 N N . TYR A 1 87 ? 1.531 -4.578 -12.664 1 98.25 87 TYR A N 1
ATOM 637 C CA . TYR A 1 87 ? 1.124 -3.842 -13.852 1 98.25 87 TYR A CA 1
ATOM 638 C C . TYR A 1 87 ? 2.293 -3.059 -14.438 1 98.25 87 TYR A C 1
ATOM 640 O O . TYR A 1 87 ? 2.627 -3.211 -15.617 1 98.25 87 TYR A O 1
ATOM 648 N N . SER A 1 88 ? 2.904 -2.287 -13.625 1 97.56 88 SER A N 1
ATOM 649 C CA . SER A 1 88 ? 3.881 -1.303 -14.086 1 97.56 88 SER A CA 1
ATOM 650 C C . SER A 1 88 ? 5.18 -1.973 -14.523 1 97.56 88 SER A C 1
ATOM 652 O O . SER A 1 88 ? 5.824 -1.52 -15.469 1 97.56 88 SER A O 1
ATOM 654 N N . LEU A 1 89 ? 5.551 -3.062 -13.852 1 97.94 89 LEU A N 1
ATOM 655 C CA . LEU A 1 89 ? 6.871 -3.627 -14.109 1 97.94 89 LEU A CA 1
ATOM 656 C C . LEU A 1 89 ? 6.77 -4.879 -14.977 1 97.94 89 LEU A C 1
ATOM 658 O O . LEU A 1 89 ? 7.707 -5.215 -15.703 1 97.94 89 LEU A O 1
ATOM 662 N N . PHE A 1 90 ? 5.57 -5.551 -14.969 1 98.31 90 PHE A N 1
ATOM 663 C CA . PHE A 1 90 ? 5.535 -6.863 -15.609 1 98.31 90 PHE A CA 1
ATOM 664 C C . PHE A 1 90 ? 4.383 -6.945 -16.594 1 98.31 90 PHE A C 1
ATOM 666 O O . PHE A 1 90 ? 4.207 -7.965 -17.266 1 98.31 90 PHE A O 1
ATOM 673 N N . ASN A 1 91 ? 3.559 -5.934 -16.656 1 97.69 91 ASN A N 1
ATOM 674 C CA . ASN A 1 91 ? 2.426 -5.891 -17.562 1 97.69 91 ASN A CA 1
ATOM 675 C C . ASN A 1 91 ? 1.492 -7.082 -17.359 1 97.69 91 ASN A C 1
ATOM 677 O O . ASN A 1 91 ? 0.963 -7.637 -18.328 1 97.69 91 ASN A O 1
ATOM 681 N N . THR A 1 92 ? 1.35 -7.5 -16.156 1 97.88 92 THR A N 1
ATOM 682 C CA . THR A 1 92 ? 0.441 -8.602 -15.859 1 97.88 92 THR A CA 1
ATOM 683 C C . THR A 1 92 ? -0.979 -8.266 -16.297 1 97.88 92 THR A C 1
ATOM 685 O O . THR A 1 92 ? -1.549 -7.262 -15.867 1 97.88 92 THR A O 1
ATOM 688 N N . PRO A 1 93 ? -1.591 -9.086 -17.062 1 96.06 93 PRO A N 1
ATOM 689 C CA . PRO A 1 93 ? -2.836 -8.695 -17.734 1 96.06 93 PRO A CA 1
ATOM 690 C C . PRO A 1 93 ? -4.035 -8.703 -16.797 1 96.06 93 PRO A C 1
ATOM 692 O O . PRO A 1 93 ? -4.969 -7.914 -16.969 1 96.06 93 PRO A O 1
ATOM 695 N N . ASN A 1 94 ? -4.156 -9.734 -15.906 1 95 94 ASN A N 1
ATOM 696 C CA . ASN A 1 94 ? -5.289 -9.852 -14.992 1 95 94 ASN A CA 1
ATOM 697 C C . ASN A 1 94 ? -4.848 -9.742 -13.531 1 95 94 ASN A C 1
ATOM 699 O O . ASN A 1 94 ? -4.035 -10.539 -13.062 1 95 94 ASN A O 1
ATOM 703 N N . ARG A 1 95 ? -5.336 -8.734 -12.875 1 97 95 ARG A N 1
ATOM 704 C CA . ARG A 1 95 ? -4.992 -8.461 -11.484 1 97 95 ARG A CA 1
ATOM 705 C C . ARG A 1 95 ? -6.242 -8.391 -10.609 1 97 95 ARG A C 1
ATOM 707 O O . ARG A 1 95 ? -7.109 -7.547 -10.828 1 97 95 ARG A O 1
ATOM 714 N N . ILE A 1 96 ? -6.285 -9.289 -9.672 1 96.06 96 ILE A N 1
ATOM 715 C CA . ILE A 1 96 ? -7.395 -9.391 -8.734 1 96.06 96 ILE A CA 1
ATOM 716 C C . ILE A 1 96 ? -6.898 -9.078 -7.32 1 96.06 96 ILE A C 1
ATOM 718 O O . ILE A 1 96 ? -5.848 -9.57 -6.902 1 96.06 96 ILE A O 1
ATOM 722 N N . ALA A 1 97 ? -7.602 -8.266 -6.641 1 96.62 97 ALA A N 1
ATOM 723 C CA . ALA A 1 97 ? -7.16 -7.926 -5.289 1 96.62 97 ALA A CA 1
ATOM 724 C C . ALA A 1 97 ? -8.32 -7.984 -4.301 1 96.62 97 ALA A C 1
ATOM 726 O O . ALA A 1 97 ? -9.438 -7.562 -4.617 1 96.62 97 ALA A O 1
ATOM 727 N N . ARG A 1 98 ? -7.996 -8.508 -3.184 1 94.75 98 ARG A N 1
ATOM 728 C CA . ARG A 1 98 ? -8.906 -8.406 -2.045 1 94.75 98 ARG A CA 1
ATOM 729 C C . ARG A 1 98 ? -8.758 -7.059 -1.346 1 94.75 98 ARG A C 1
ATOM 731 O O . ARG A 1 98 ? -7.664 -6.691 -0.909 1 94.75 98 ARG A O 1
ATOM 738 N N . ILE A 1 99 ? -9.844 -6.277 -1.368 1 95.44 99 ILE A N 1
ATOM 739 C CA . ILE A 1 99 ? -9.906 -5.02 -0.631 1 95.44 99 ILE A CA 1
ATOM 740 C C . ILE A 1 99 ? -11.047 -5.062 0.378 1 95.44 99 ILE A C 1
ATOM 742 O O . ILE A 1 99 ? -12.211 -5.25 0.004 1 95.44 99 ILE A O 1
ATOM 746 N N . ARG A 1 100 ? -10.742 -4.848 1.714 1 93.25 100 ARG A N 1
ATOM 747 C CA . ARG A 1 100 ? -11.734 -5.055 2.768 1 93.25 100 ARG A CA 1
ATOM 748 C C . ARG A 1 100 ? -12.234 -3.723 3.316 1 93.25 100 ARG A C 1
ATOM 750 O O . ARG A 1 100 ? -13.398 -3.607 3.709 1 93.25 100 ARG A O 1
ATOM 757 N N . SER A 1 101 ? -11.422 -2.729 3.342 1 95.06 101 SER A N 1
ATOM 758 C CA . SER A 1 101 ? -11.797 -1.468 3.973 1 95.06 101 SER A CA 1
ATOM 759 C C . SER A 1 101 ? -12.859 -0.739 3.162 1 95.06 101 SER A C 1
ATOM 761 O O . SER A 1 101 ? -12.664 -0.467 1.976 1 95.06 101 SER A O 1
ATOM 763 N N . PRO A 1 102 ? -13.938 -0.396 3.791 1 95.31 102 PRO A N 1
ATOM 764 C CA . PRO A 1 102 ? -14.961 0.381 3.082 1 95.31 102 PRO A CA 1
ATOM 765 C C . PRO A 1 102 ? -14.438 1.735 2.604 1 95.31 102 PRO A C 1
ATOM 767 O O . PRO A 1 102 ? -14.953 2.287 1.627 1 95.31 102 PRO A O 1
ATOM 770 N N . ASP A 1 103 ? -13.43 2.227 3.209 1 94.94 103 ASP A N 1
ATOM 771 C CA . ASP A 1 103 ? -12.875 3.521 2.83 1 94.94 103 ASP A CA 1
ATOM 772 C C . ASP A 1 103 ? -12.359 3.496 1.395 1 94.94 103 ASP A C 1
ATOM 774 O O . ASP A 1 103 ? -12.562 4.449 0.638 1 94.94 103 ASP A O 1
ATOM 778 N N . TYR A 1 104 ? -11.75 2.455 1.061 1 96.62 104 TYR A N 1
ATOM 779 C CA . TYR A 1 104 ? -11.258 2.334 -0.307 1 96.62 104 TYR A CA 1
ATOM 780 C C . TYR A 1 104 ? -12.398 2.027 -1.272 1 96.62 104 TYR A C 1
ATOM 782 O O . TYR A 1 104 ? -12.469 2.605 -2.359 1 96.62 104 TYR A O 1
ATOM 790 N N . VAL A 1 105 ? -13.258 1.149 -0.845 1 94.62 105 VAL A N 1
ATOM 791 C CA . VAL A 1 105 ? -14.312 0.631 -1.711 1 94.62 105 VAL A CA 1
ATOM 792 C C . VAL A 1 105 ? -15.258 1.76 -2.102 1 94.62 105 VAL A C 1
ATOM 794 O O . VAL A 1 105 ? -15.766 1.791 -3.225 1 94.62 105 VAL A O 1
ATOM 797 N N . ARG A 1 106 ? -15.469 2.676 -1.242 1 95.25 106 ARG A N 1
ATOM 798 C CA . ARG A 1 106 ? -16.359 3.803 -1.483 1 95.25 106 ARG A CA 1
ATOM 799 C C . ARG A 1 106 ? -15.867 4.66 -2.641 1 95.25 106 ARG A C 1
ATOM 801 O O . ARG A 1 106 ? -16.672 5.254 -3.371 1 95.25 106 ARG A O 1
ATOM 808 N N . ASP A 1 107 ? -14.594 4.695 -2.857 1 95.38 107 ASP A N 1
ATOM 809 C CA . ASP A 1 107 ? -13.992 5.516 -3.902 1 95.38 107 ASP A CA 1
ATOM 810 C C . ASP A 1 107 ? -13.43 4.648 -5.027 1 95.38 107 ASP A C 1
ATOM 812 O O . ASP A 1 107 ? -12.5 5.055 -5.727 1 95.38 107 ASP A O 1
ATOM 816 N N . ALA A 1 108 ? -13.984 3.49 -5.188 1 93.5 108 ALA A N 1
ATOM 817 C CA . ALA A 1 108 ? -13.461 2.488 -6.113 1 93.5 108 ALA A CA 1
ATOM 818 C C . ALA A 1 108 ? -13.398 3.041 -7.535 1 93.5 108 ALA A C 1
ATOM 820 O O . ALA A 1 108 ? -12.406 2.828 -8.242 1 93.5 108 ALA A O 1
ATOM 821 N N . ASP A 1 109 ? -14.383 3.748 -7.969 1 94.06 109 ASP A N 1
ATOM 822 C CA . ASP A 1 109 ? -14.469 4.266 -9.328 1 94.06 109 ASP A CA 1
ATOM 823 C C . ASP A 1 109 ? -13.312 5.223 -9.625 1 94.06 109 ASP A C 1
ATOM 825 O O . ASP A 1 109 ? -12.875 5.336 -10.773 1 94.06 109 ASP A O 1
ATOM 829 N N . LYS A 1 110 ? -12.828 5.879 -8.594 1 95.94 110 LYS A N 1
ATOM 830 C CA . LYS A 1 110 ? -11.773 6.867 -8.773 1 95.94 110 LYS A CA 1
ATOM 831 C C . LYS A 1 110 ? -10.398 6.262 -8.484 1 95.94 110 LYS A C 1
ATOM 833 O O . LYS A 1 110 ? -9.375 6.797 -8.914 1 95.94 110 LYS A O 1
ATOM 838 N N . LEU A 1 111 ? -10.445 5.105 -7.805 1 96.5 111 LEU A N 1
ATOM 839 C CA . LEU A 1 111 ? -9.164 4.602 -7.312 1 96.5 111 LEU A CA 1
ATOM 840 C C . LEU A 1 111 ? -8.711 3.385 -8.117 1 96.5 111 LEU A C 1
ATOM 842 O O . LEU A 1 111 ? -7.516 3.182 -8.312 1 96.5 111 LEU A O 1
ATOM 846 N N . PHE A 1 112 ? -9.695 2.551 -8.531 1 95.94 112 PHE A N 1
ATOM 847 C CA . PHE A 1 112 ? -9.297 1.263 -9.086 1 95.94 112 PHE A CA 1
ATOM 848 C C . PHE A 1 112 ? -9.492 1.244 -10.602 1 95.94 112 PHE A C 1
ATOM 850 O O . PHE A 1 112 ? -10.484 0.713 -11.094 1 95.94 112 PHE A O 1
ATOM 857 N N . HIS A 1 113 ? -8.547 1.782 -11.297 1 93.38 113 HIS A N 1
ATOM 858 C CA . HIS A 1 113 ? -8.43 1.8 -12.75 1 93.38 113 HIS A CA 1
ATOM 859 C C . HIS A 1 113 ? -6.988 2.014 -13.188 1 93.38 113 HIS A C 1
ATOM 861 O O . HIS A 1 113 ? -6.105 2.234 -12.352 1 93.38 113 HIS A O 1
ATOM 867 N N . SER A 1 114 ? -6.719 1.994 -14.477 1 90.19 114 SER A N 1
ATOM 868 C CA . SER A 1 114 ? -5.359 1.926 -15.008 1 90.19 114 SER A CA 1
ATOM 869 C C . SER A 1 114 ? -4.594 3.213 -14.727 1 90.19 114 SER A C 1
ATOM 871 O O . SER A 1 114 ? -3.363 3.207 -14.664 1 90.19 114 SER A O 1
ATOM 873 N N . GLU A 1 115 ? -5.223 4.355 -14.406 1 91.31 115 GLU A N 1
ATOM 874 C CA . GLU A 1 115 ? -4.551 5.637 -14.203 1 91.31 115 GLU A CA 1
ATOM 875 C C . GLU A 1 115 ? -4.316 5.914 -12.727 1 91.31 115 GLU A C 1
ATOM 877 O O . GLU A 1 115 ? -3.748 6.949 -12.367 1 91.31 115 GLU A O 1
ATOM 882 N N . ALA A 1 116 ? -4.77 5.004 -11.883 1 95 116 ALA A N 1
ATOM 883 C CA . ALA A 1 116 ? -4.523 5.102 -10.445 1 95 116 ALA A CA 1
ATOM 884 C C . ALA A 1 116 ? -3.967 3.789 -9.898 1 95 116 ALA A C 1
ATOM 886 O O . ALA A 1 116 ? -2.779 3.496 -10.055 1 95 116 ALA A O 1
ATOM 887 N N . VAL A 1 117 ? -4.844 2.965 -9.242 1 96.69 117 VAL A N 1
ATOM 888 C CA . VAL A 1 117 ? -4.43 1.629 -8.828 1 96.69 117 VAL A CA 1
ATOM 889 C C . VAL A 1 117 ? -5.012 0.589 -9.789 1 96.69 117 VAL A C 1
ATOM 891 O O . VAL A 1 117 ? -6.227 0.367 -9.805 1 96.69 117 VAL A O 1
ATOM 894 N N . PRO A 1 118 ? -4.16 -0.058 -10.539 1 97.62 118 PRO A N 1
ATOM 895 C CA . PRO A 1 118 ? -4.652 -0.905 -11.633 1 97.62 118 PRO A CA 1
ATOM 896 C C . PRO A 1 118 ? -5.105 -2.281 -11.148 1 97.62 118 PRO A C 1
ATOM 898 O O . PRO A 1 118 ? -4.414 -3.277 -11.375 1 97.62 118 PRO A O 1
ATOM 901 N N . ILE A 1 119 ? -6.273 -2.336 -10.617 1 96.81 119 ILE A N 1
ATOM 902 C CA . ILE A 1 119 ? -6.953 -3.561 -10.211 1 96.81 119 ILE A CA 1
ATOM 903 C C . ILE A 1 119 ? -8.117 -3.84 -11.156 1 96.81 119 ILE A C 1
ATOM 905 O O . ILE A 1 119 ? -9.016 -3.006 -11.312 1 96.81 119 ILE A O 1
ATOM 909 N N . ASP A 1 120 ? -8.125 -4.996 -11.711 1 94.75 120 ASP A N 1
ATOM 910 C CA . ASP A 1 120 ? -9.164 -5.344 -12.68 1 94.75 120 ASP A CA 1
ATOM 911 C C . ASP A 1 120 ? -10.43 -5.832 -11.969 1 94.75 120 ASP A C 1
ATOM 913 O O . ASP A 1 120 ? -11.547 -5.578 -12.438 1 94.75 120 ASP A O 1
ATOM 917 N N . HIS A 1 121 ? -10.219 -6.547 -10.891 1 91.81 121 HIS A N 1
ATOM 918 C CA . HIS A 1 121 ? -11.352 -7.09 -10.148 1 91.81 121 HIS A CA 1
ATOM 919 C C . HIS A 1 121 ? -11.141 -6.953 -8.648 1 91.81 121 HIS A C 1
ATOM 921 O O . HIS A 1 121 ? -10.094 -7.34 -8.125 1 91.81 121 HIS A O 1
ATOM 927 N N . LEU A 1 122 ? -12.133 -6.336 -8.086 1 91.44 122 LEU A N 1
ATOM 928 C CA . LEU A 1 122 ? -12.172 -6.262 -6.625 1 91.44 122 LEU A CA 1
ATOM 929 C C . LEU A 1 122 ? -12.969 -7.43 -6.047 1 91.44 122 LEU A C 1
ATOM 931 O O . LEU A 1 122 ? -14.055 -7.75 -6.539 1 91.44 122 LEU A O 1
ATOM 935 N N . ILE A 1 123 ? -12.359 -8.07 -5.094 1 85.69 123 ILE A N 1
ATOM 936 C CA . ILE A 1 123 ? -13.133 -9.172 -4.512 1 85.69 123 ILE A CA 1
ATOM 937 C C . ILE A 1 123 ? -13.25 -8.969 -3.002 1 85.69 123 ILE A C 1
ATOM 939 O O . ILE A 1 123 ? -12.281 -8.57 -2.344 1 85.69 123 ILE A O 1
ATOM 943 N N . ALA A 1 124 ? -14.5 -8.945 -2.58 1 71.5 124 ALA A N 1
ATOM 944 C CA . ALA A 1 124 ? -14.711 -9.039 -1.137 1 71.5 124 ALA A CA 1
ATOM 945 C C . ALA A 1 124 ? -14.375 -10.43 -0.62 1 71.5 124 ALA A C 1
ATOM 947 O O . ALA A 1 124 ? -14.602 -11.43 -1.314 1 71.5 124 ALA A O 1
ATOM 948 N N . PRO A 1 125 ? -13.383 -10.516 0.31 1 60.06 125 PRO A N 1
ATOM 949 C CA . PRO A 1 125 ? -12.812 -11.797 0.725 1 60.06 125 PRO A CA 1
ATOM 950 C C . PRO A 1 125 ? -13.844 -12.922 0.751 1 60.06 125 PRO A C 1
ATOM 952 O O . PRO A 1 125 ? -13.523 -14.07 0.445 1 60.06 125 PRO A O 1
ATOM 955 N N . GLU A 1 126 ? -15.047 -12.508 1.128 1 62.25 126 GLU A N 1
ATOM 956 C CA . GLU A 1 126 ? -16.031 -13.57 1.333 1 62.25 126 GLU A CA 1
ATOM 957 C C . GLU A 1 126 ? -16.5 -14.141 0.002 1 62.25 126 GLU A C 1
ATOM 959 O O . GLU A 1 126 ? -17.234 -15.141 -0.026 1 62.25 126 GLU A O 1
ATOM 964 N N . GLN A 1 127 ? -15.875 -13.625 -0.966 1 64.88 127 GLN A N 1
ATOM 965 C CA . GLN A 1 127 ? -16.406 -14.062 -2.252 1 64.88 127 GLN A CA 1
ATOM 966 C C . GLN A 1 127 ? -15.383 -14.914 -3.004 1 64.88 127 GLN A C 1
ATOM 968 O O . GLN A 1 127 ? -15.016 -14.586 -4.137 1 64.88 127 GLN A O 1
ATOM 973 N N . LEU A 1 128 ? -14.852 -15.953 -2.408 1 67.06 128 LEU A N 1
ATOM 974 C CA . LEU A 1 128 ? -13.875 -16.875 -2.973 1 67.06 128 LEU A CA 1
ATOM 975 C C . LEU A 1 128 ? -14.352 -17.406 -4.32 1 67.06 128 LEU A C 1
ATOM 977 O O . LEU A 1 128 ? -13.57 -17.5 -5.27 1 67.06 128 LEU A O 1
ATOM 981 N N . LEU A 1 129 ? -15.617 -17.672 -4.332 1 68.75 129 LEU A N 1
ATOM 982 C CA . LEU A 1 129 ? -16.188 -18.266 -5.535 1 68.75 129 LEU A CA 1
ATOM 983 C C . LEU A 1 129 ? -16.031 -17.344 -6.734 1 68.75 129 LEU A C 1
ATOM 985 O O . LEU A 1 129 ? -15.766 -17.797 -7.848 1 68.75 129 LEU A O 1
ATOM 989 N N . SER A 1 130 ? -16.125 -16.047 -6.508 1 70.69 130 SER A N 1
ATOM 990 C CA . SER A 1 130 ? -16 -15.086 -7.598 1 70.69 130 SER A CA 1
ATOM 991 C C . SER A 1 130 ? -14.602 -15.117 -8.203 1 70.69 130 SER A C 1
ATOM 993 O O . SER A 1 130 ? -14.445 -15.023 -9.422 1 70.69 130 SER A O 1
ATOM 995 N N . ILE A 1 131 ? -13.594 -15.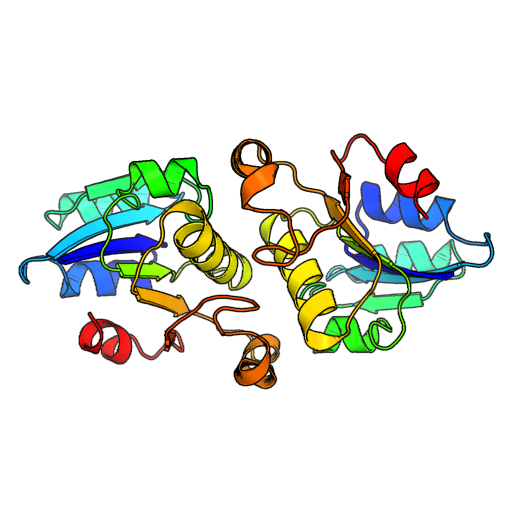461 -7.367 1 70 131 ILE A N 1
ATOM 996 C CA . ILE A 1 131 ? -12.211 -15.484 -7.848 1 70 131 ILE A CA 1
ATOM 997 C C . ILE A 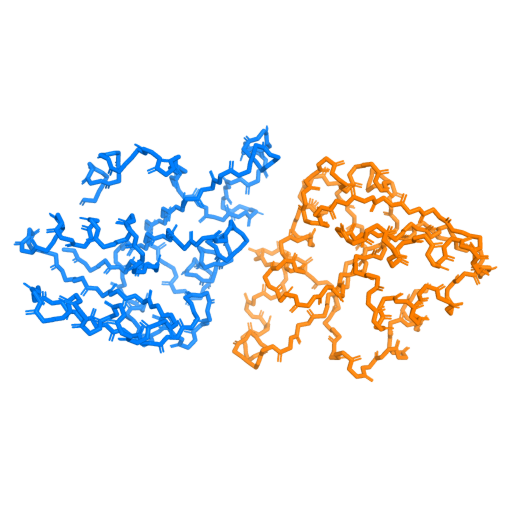1 131 ? -11.992 -16.719 -8.711 1 70 131 ILE A C 1
ATOM 999 O O . ILE A 1 131 ? -11.375 -16.641 -9.781 1 70 131 ILE A O 1
ATOM 1003 N N . ILE A 1 132 ? -12.555 -17.812 -8.312 1 72.75 132 ILE A N 1
ATOM 1004 C CA . ILE A 1 132 ? -12.398 -19.094 -9.016 1 72.75 132 ILE A CA 1
ATOM 1005 C C . ILE A 1 132 ? -13.023 -18.984 -10.406 1 72.75 132 ILE A C 1
ATOM 1007 O O . ILE A 1 132 ? -12.477 -19.5 -11.383 1 72.75 132 ILE A O 1
ATOM 1011 N N . PHE A 1 133 ? -14.078 -18.156 -10.445 1 70.81 133 PHE A N 1
ATOM 1012 C CA . PHE A 1 133 ? -14.797 -18.016 -11.703 1 70.81 133 PHE A CA 1
ATOM 1013 C C . PHE A 1 133 ? -14.016 -17.141 -12.68 1 70.81 133 PHE A C 1
ATOM 1015 O O . PHE A 1 133 ? -14.047 -17.375 -13.891 1 70.81 133 PHE A O 1
ATOM 1022 N N . ILE A 1 134 ? -13.352 -16.297 -12.203 1 71.12 134 ILE A N 1
ATOM 1023 C CA . ILE A 1 134 ? -12.609 -15.383 -13.055 1 71.12 134 ILE A CA 1
ATOM 1024 C C . ILE A 1 134 ? -11.367 -16.078 -13.602 1 71.12 134 ILE A C 1
ATOM 1026 O O . ILE A 1 134 ? -10.992 -15.875 -14.758 1 71.12 134 ILE A O 1
ATOM 1030 N N . ALA A 1 135 ? -10.797 -16.906 -12.773 1 71.25 135 ALA A N 1
ATOM 1031 C CA . ALA A 1 135 ? -9.562 -17.578 -13.164 1 71.25 135 ALA A CA 1
ATOM 1032 C C . ALA A 1 135 ? -9.852 -18.781 -14.062 1 71.25 135 ALA A C 1
ATOM 1034 O O . ALA A 1 135 ? -9.18 -18.969 -15.086 1 71.25 135 ALA A O 1
ATOM 1035 N N . MET B 1 1 ? 2.098 26.953 4.941 1 92.56 1 MET B N 1
ATOM 1036 C CA . MET B 1 1 ? 1.661 25.812 4.141 1 92.56 1 MET B CA 1
ATOM 1037 C C . MET B 1 1 ? 0.801 24.859 4.969 1 92.56 1 MET B C 1
ATOM 1039 O O . MET B 1 1 ? 0.928 24.812 6.191 1 92.56 1 MET B O 1
ATOM 1043 N N . LYS B 1 2 ? -0.153 24.281 4.277 1 95.81 2 LYS B N 1
ATOM 1044 C CA . LYS B 1 2 ? -0.926 23.219 4.906 1 95.81 2 LYS B CA 1
ATOM 1045 C C . LYS B 1 2 ? -0.278 21.859 4.672 1 95.81 2 LYS B C 1
ATOM 1047 O O . LYS B 1 2 ? -0.2 21.391 3.531 1 95.81 2 LYS B O 1
ATOM 1052 N N . ILE B 1 3 ? 0.208 21.234 5.758 1 96.75 3 ILE B N 1
ATOM 1053 C CA . ILE B 1 3 ? 1.02 20.016 5.641 1 96.75 3 ILE B CA 1
ATOM 1054 C C . ILE B 1 3 ? 0.371 18.891 6.434 1 96.75 3 ILE B C 1
ATOM 1056 O O . ILE B 1 3 ? -0.016 19.078 7.59 1 96.75 3 ILE B O 1
ATOM 1060 N N . ILE B 1 4 ? 0.211 17.781 5.781 1 98.5 4 ILE B N 1
ATOM 1061 C CA . ILE B 1 4 ? -0.235 16.578 6.453 1 98.5 4 ILE B CA 1
ATOM 1062 C C . ILE B 1 4 ? 0.951 15.633 6.66 1 98.5 4 ILE B C 1
ATOM 1064 O O . ILE B 1 4 ? 1.675 15.32 5.711 1 98.5 4 ILE B O 1
ATOM 1068 N N . ILE B 1 5 ? 1.184 15.219 7.895 1 97.69 5 ILE B N 1
ATOM 1069 C CA . ILE B 1 5 ? 2.217 14.242 8.234 1 97.69 5 ILE B CA 1
ATOM 1070 C C . ILE B 1 5 ? 1.566 12.93 8.664 1 97.69 5 ILE B C 1
ATOM 1072 O O . ILE B 1 5 ? 0.752 12.906 9.594 1 97.69 5 ILE B O 1
ATOM 1076 N N . LEU B 1 6 ? 1.831 11.891 7.973 1 98.75 6 LEU B N 1
ATOM 1077 C CA . LEU B 1 6 ? 1.304 10.578 8.312 1 98.75 6 LEU B CA 1
ATOM 1078 C C . LEU B 1 6 ? 2.324 9.773 9.109 1 98.75 6 LEU B C 1
ATOM 1080 O O . LEU B 1 6 ? 3.395 9.438 8.594 1 98.75 6 LEU B O 1
ATOM 1084 N N . GLY B 1 7 ? 1.979 9.367 10.289 1 98 7 GLY B N 1
ATOM 1085 C CA . GLY B 1 7 ? 2.887 8.711 11.219 1 98 7 GLY B CA 1
ATOM 1086 C C . GLY B 1 7 ? 3.387 9.633 12.312 1 98 7 GLY B C 1
ATOM 1087 O O . GLY B 1 7 ? 4.059 10.625 12.039 1 98 7 GLY B O 1
ATOM 1088 N N . ALA B 1 8 ? 3.086 9.273 13.516 1 98 8 ALA B N 1
ATOM 1089 C CA . ALA B 1 8 ? 3.502 10.062 14.664 1 98 8 ALA B CA 1
ATOM 1090 C C . ALA B 1 8 ? 4.582 9.344 15.469 1 98 8 ALA B C 1
ATOM 1092 O O . ALA B 1 8 ? 4.672 9.508 16.688 1 98 8 ALA B O 1
ATOM 1093 N N . GLY B 1 9 ? 5.238 8.43 14.828 1 95.5 9 GLY B N 1
ATOM 1094 C CA . GLY B 1 9 ? 6.41 7.836 15.445 1 95.5 9 GLY B CA 1
ATOM 1095 C C . GLY B 1 9 ? 7.582 8.797 15.555 1 95.5 9 GLY B C 1
ATOM 1096 O O . GLY B 1 9 ? 7.391 10.016 15.547 1 95.5 9 GLY B O 1
ATOM 1097 N N . GLN B 1 10 ? 8.773 8.25 15.633 1 92.62 10 GLN B N 1
ATOM 1098 C CA . GLN B 1 10 ? 9.969 9.062 15.844 1 92.62 10 GLN B CA 1
ATOM 1099 C C . GLN B 1 10 ? 10.18 10.047 14.695 1 92.62 10 GLN B C 1
ATOM 1101 O O . GLN B 1 10 ? 10.375 11.242 14.922 1 92.62 10 GLN B O 1
ATOM 1106 N N . VAL B 1 11 ? 10.109 9.609 13.461 1 92.69 11 VAL B N 1
ATOM 1107 C CA . VAL B 1 11 ? 10.367 10.445 12.297 1 92.69 11 VAL B CA 1
ATOM 1108 C C . VAL B 1 11 ? 9.273 11.5 12.164 1 92.69 11 VAL B C 1
ATOM 1110 O O . VAL B 1 11 ? 9.562 12.695 12.078 1 92.69 11 VAL B O 1
ATOM 1113 N N . GLY B 1 12 ? 8.062 11.078 12.195 1 95.06 12 GLY B N 1
ATOM 1114 C CA . GLY B 1 12 ? 6.949 12 12.062 1 95.06 12 GLY B CA 1
ATOM 1115 C C . GLY B 1 12 ? 6.875 13.016 13.188 1 95.06 12 GLY B C 1
ATOM 1116 O O . GLY B 1 12 ? 6.574 14.188 12.961 1 95.06 12 GLY B O 1
ATOM 1117 N N . GLY B 1 13 ? 7.129 12.516 14.406 1 94.25 13 GLY B N 1
ATOM 1118 C CA . GLY B 1 13 ? 7.164 13.422 15.539 1 94.25 13 GLY B CA 1
ATOM 1119 C C . GLY B 1 13 ? 8.227 14.5 15.406 1 94.25 13 GLY B C 1
ATOM 1120 O O . GLY B 1 13 ? 7.953 15.68 15.664 1 94.25 13 GLY B O 1
ATOM 1121 N N . THR B 1 14 ? 9.414 14.117 15.008 1 92.44 14 THR B N 1
ATOM 1122 C CA . THR B 1 14 ? 10.5 15.07 14.82 1 92.44 14 THR B CA 1
ATOM 1123 C C . THR B 1 14 ? 10.164 16.062 13.711 1 92.44 14 THR B C 1
ATOM 1125 O O . THR B 1 14 ? 10.422 17.266 13.844 1 92.44 14 THR B O 1
ATOM 1128 N N . LEU B 1 15 ? 9.609 15.609 12.633 1 93.06 15 LEU B N 1
ATOM 1129 C CA . LEU B 1 15 ? 9.195 16.5 11.547 1 93.06 15 LEU B CA 1
ATOM 1130 C C . LEU B 1 15 ? 8.172 17.516 12.031 1 93.06 15 LEU B C 1
ATOM 1132 O O . LEU B 1 15 ? 8.297 18.703 11.742 1 93.06 15 LEU B O 1
ATOM 1136 N N . ALA B 1 16 ? 7.188 16.938 12.727 1 94.25 16 ALA B N 1
ATOM 1137 C CA . ALA B 1 16 ? 6.156 17.828 13.266 1 94.25 16 ALA B CA 1
ATOM 1138 C C . ALA B 1 16 ? 6.773 18.922 14.133 1 94.25 16 ALA B C 1
ATOM 1140 O O . ALA B 1 16 ? 6.457 20.109 13.969 1 94.25 16 ALA B O 1
ATOM 1141 N N . GLU B 1 17 ? 7.66 18.516 15 1 92.06 17 GLU B N 1
ATOM 1142 C CA . GLU B 1 17 ? 8.328 19.438 15.906 1 92.06 17 GLU B CA 1
ATOM 1143 C C . GLU B 1 17 ? 9.062 20.531 15.125 1 92.06 17 GLU B C 1
ATOM 1145 O O . GLU B 1 17 ? 9.023 21.703 15.508 1 92.06 17 GLU B O 1
ATOM 1150 N N . ASN B 1 18 ? 9.672 20.172 14.062 1 90.69 18 ASN B N 1
ATOM 1151 C CA . ASN B 1 18 ? 10.508 21.109 13.305 1 90.69 18 ASN B CA 1
ATOM 1152 C C . ASN B 1 18 ? 9.664 22.016 12.414 1 90.69 18 ASN B C 1
ATOM 1154 O O . ASN B 1 18 ? 10.07 23.141 12.109 1 90.69 18 ASN B O 1
ATOM 1158 N N . LEU B 1 19 ? 8.508 21.562 12.047 1 91.12 19 LEU B N 1
ATOM 1159 C CA . LEU B 1 19 ? 7.734 22.297 11.055 1 91.12 19 LEU B CA 1
ATOM 1160 C C . LEU B 1 19 ? 6.68 23.172 11.734 1 91.12 19 LEU B C 1
ATOM 1162 O O . LEU B 1 19 ? 6.133 24.078 11.109 1 91.12 19 LEU B O 1
ATOM 1166 N N . VAL B 1 20 ? 6.465 22.859 12.992 1 89.12 20 VAL B N 1
ATOM 1167 C CA . VAL B 1 20 ? 5.484 23.641 13.727 1 89.12 20 VAL B CA 1
ATOM 1168 C C . VAL B 1 20 ? 5.969 25.094 13.844 1 89.12 20 VAL B C 1
ATOM 1170 O O . VAL B 1 20 ? 7.137 25.328 14.172 1 89.12 20 VAL B O 1
ATOM 1173 N N . GLY B 1 21 ? 5.082 26.156 13.57 1 81.62 21 GLY B N 1
ATOM 1174 C CA . GLY B 1 21 ? 5.383 27.562 13.766 1 81.62 21 GLY B CA 1
ATOM 1175 C C . GLY B 1 21 ? 5.938 28.234 12.523 1 81.62 21 GLY B C 1
ATOM 1176 O O . GLY B 1 21 ? 5.848 29.453 12.383 1 81.62 21 GLY B O 1
ATOM 1177 N N . GLU B 1 22 ? 6.52 27.609 11.523 1 75.19 22 GLU B N 1
ATOM 1178 C CA . GLU B 1 22 ? 7.094 28.156 10.297 1 75.19 22 GLU B CA 1
ATOM 1179 C C . GLU B 1 22 ? 6.004 28.516 9.289 1 75.19 22 GLU B C 1
ATOM 1181 O O . GLU B 1 22 ? 6.16 28.281 8.094 1 75.19 22 GLU B O 1
ATOM 1186 N N . ASN B 1 23 ? 4.945 29.141 9.789 1 85.75 23 ASN B N 1
ATOM 1187 C CA . ASN B 1 23 ? 3.832 29.5 8.914 1 85.75 23 ASN B CA 1
ATOM 1188 C C . ASN B 1 23 ? 3.195 28.266 8.289 1 85.75 23 ASN B C 1
ATOM 1190 O O . ASN B 1 23 ? 2.787 28.297 7.125 1 85.75 23 ASN B O 1
ATOM 1194 N N . ASN B 1 24 ? 3.357 27.172 9.031 1 91.69 24 ASN B N 1
ATOM 1195 C CA . ASN B 1 24 ? 2.787 25.922 8.555 1 91.69 24 ASN B CA 1
ATOM 1196 C C . ASN B 1 24 ? 1.599 25.484 9.406 1 91.69 24 ASN B C 1
ATOM 1198 O O . ASN B 1 24 ? 1.636 25.594 10.633 1 91.69 24 ASN B O 1
ATOM 1202 N N . ASP B 1 25 ? 0.539 25.219 8.758 1 94.81 25 ASP B N 1
ATOM 1203 C CA . ASP B 1 25 ? -0.567 24.5 9.383 1 94.81 25 ASP B CA 1
ATOM 1204 C C . ASP B 1 25 ? -0.364 22.984 9.289 1 94.81 25 ASP B C 1
ATOM 1206 O O . ASP B 1 25 ? -0.44 22.406 8.203 1 94.81 25 ASP B O 1
ATOM 1210 N N . ILE B 1 26 ? -0.119 22.344 10.492 1 96.69 26 ILE B N 1
ATOM 1211 C CA . ILE B 1 26 ? 0.316 20.953 10.5 1 96.69 26 ILE B CA 1
ATOM 1212 C C . ILE B 1 26 ? -0.799 20.062 11.047 1 96.69 26 ILE B C 1
ATOM 1214 O O . ILE B 1 26 ? -1.4 20.375 12.078 1 96.69 26 ILE B O 1
ATOM 1218 N N . THR B 1 27 ? -1.136 19.078 10.32 1 98.38 27 THR B N 1
ATOM 1219 C CA . THR B 1 27 ? -1.979 18 10.805 1 98.38 27 THR B CA 1
ATOM 1220 C C . THR B 1 27 ? -1.211 16.672 10.82 1 98.38 27 THR B C 1
ATOM 1222 O O . THR B 1 27 ? -0.608 16.297 9.82 1 98.38 27 THR B O 1
ATOM 1225 N N . VAL B 1 28 ? -1.18 15.961 11.969 1 98.62 28 VAL B N 1
ATOM 1226 C CA . VAL B 1 28 ? -0.502 14.672 12.094 1 98.62 28 VAL B CA 1
ATOM 1227 C C . VAL B 1 28 ? -1.534 13.555 12.219 1 98.62 28 VAL B C 1
ATOM 1229 O O . VAL B 1 28 ? -2.498 13.68 12.977 1 98.62 28 VAL B O 1
ATOM 1232 N N . VAL B 1 29 ? -1.36 12.516 11.453 1 98.94 29 VAL B N 1
ATOM 1233 C CA . VAL B 1 29 ? -2.271 11.375 11.453 1 98.94 29 VAL B CA 1
ATOM 1234 C C . VAL B 1 29 ? -1.557 10.141 11.992 1 98.94 29 VAL B C 1
ATOM 1236 O O . VAL B 1 29 ? -0.406 9.875 11.641 1 98.94 29 VAL B O 1
ATOM 1239 N N . ASP B 1 30 ? -2.172 9.406 12.867 1 98.88 30 ASP B N 1
ATOM 1240 C CA . ASP B 1 30 ? -1.698 8.117 13.367 1 98.88 30 ASP B CA 1
ATOM 1241 C C . ASP B 1 30 ? -2.857 7.27 13.891 1 98.88 30 ASP B C 1
ATOM 1243 O O . ASP B 1 30 ? -3.922 7.797 14.219 1 98.88 30 ASP B O 1
ATOM 1247 N N . THR B 1 31 ? -2.684 6.027 13.867 1 98.75 31 THR B N 1
ATOM 1248 C CA . THR B 1 31 ? -3.695 5.16 14.461 1 98.75 31 THR B CA 1
ATOM 1249 C C . THR B 1 31 ? -3.551 5.137 15.984 1 98.75 31 THR B C 1
ATOM 1251 O O . THR B 1 31 ? -4.488 4.766 16.688 1 98.75 31 THR B O 1
ATOM 1254 N N . ASN B 1 32 ? -2.348 5.492 16.5 1 98.62 32 ASN B N 1
ATOM 1255 C CA . ASN B 1 32 ? -2.059 5.492 17.938 1 98.62 32 ASN B CA 1
ATOM 1256 C C . ASN B 1 32 ? -2.449 6.816 18.578 1 98.62 32 ASN B C 1
ATOM 1258 O O . ASN B 1 32 ? -1.729 7.809 18.469 1 98.62 32 ASN B O 1
ATOM 1262 N N . GLY B 1 33 ? -3.521 6.789 19.297 1 98.44 33 GLY B N 1
ATOM 1263 C CA . GLY B 1 33 ? -4.043 8 19.922 1 98.44 33 GLY B CA 1
ATOM 1264 C C . GLY B 1 33 ? -3.111 8.578 20.969 1 98.44 33 GLY B C 1
ATOM 1265 O O . GLY B 1 33 ? -3.076 9.797 21.172 1 98.44 33 GLY B O 1
ATOM 1266 N N . GLU B 1 34 ? -2.359 7.754 21.688 1 98.38 34 GLU B N 1
ATOM 1267 C CA . GLU B 1 34 ? -1.441 8.227 22.719 1 98.38 34 GLU B CA 1
ATOM 1268 C C . GLU B 1 34 ? -0.303 9.039 22.109 1 98.38 34 GLU B C 1
ATOM 1270 O O . GLU B 1 34 ? 0.096 10.062 22.672 1 98.38 34 GLU B O 1
ATOM 1275 N N . ARG B 1 35 ? 0.233 8.555 20.984 1 97.88 35 ARG B N 1
ATOM 1276 C CA . ARG B 1 35 ? 1.266 9.305 20.281 1 97.88 35 ARG B CA 1
ATOM 1277 C C . ARG B 1 35 ? 0.744 10.672 19.844 1 97.88 35 ARG B C 1
ATOM 1279 O O . ARG B 1 35 ? 1.439 11.68 19.984 1 97.88 35 ARG B O 1
ATOM 1286 N N . LEU B 1 36 ? -0.473 10.688 19.375 1 98.62 36 LEU B N 1
ATOM 1287 C CA . LEU B 1 36 ? -1.083 11.93 18.906 1 98.62 36 LEU B CA 1
ATOM 1288 C C . LEU B 1 36 ? -1.295 12.898 20.062 1 98.62 36 LEU B C 1
ATOM 1290 O O . LEU B 1 36 ? -0.97 14.086 19.953 1 98.62 36 LEU B O 1
ATOM 1294 N N . ARG B 1 37 ? -1.78 12.43 21.156 1 97.94 37 ARG B N 1
ATOM 1295 C CA . ARG B 1 37 ? -2.027 13.273 22.312 1 97.94 37 ARG B CA 1
ATOM 1296 C C . ARG B 1 37 ? -0.73 13.883 22.844 1 97.94 37 ARG B C 1
ATOM 1298 O O . ARG B 1 37 ? -0.691 15.055 23.203 1 97.94 37 ARG B O 1
ATOM 1305 N N . SER B 1 38 ? 0.277 13.039 22.859 1 97.69 38 SER B N 1
ATOM 1306 C CA . SER B 1 38 ? 1.584 13.508 23.312 1 97.69 38 SER B CA 1
ATOM 1307 C C . SER B 1 38 ? 2.068 14.688 22.469 1 97.69 38 SER B C 1
ATOM 1309 O O . SER B 1 38 ? 2.631 15.648 22.984 1 97.69 38 SER B O 1
ATOM 1311 N N . LEU B 1 39 ? 1.877 14.641 21.156 1 97.31 39 LEU B N 1
ATOM 1312 C CA . LEU B 1 39 ? 2.262 15.719 20.25 1 97.31 39 LEU B CA 1
ATOM 1313 C C . LEU B 1 39 ? 1.424 16.969 20.5 1 97.31 39 LEU B C 1
ATOM 1315 O O . LEU B 1 39 ? 1.956 18.078 20.547 1 97.31 39 LEU B O 1
ATOM 1319 N N . GLN B 1 40 ? 0.155 16.766 20.672 1 96.62 40 GLN B N 1
ATOM 1320 C CA . GLN B 1 40 ? -0.758 17.875 20.891 1 96.62 40 GLN B CA 1
ATOM 1321 C C . GLN B 1 40 ? -0.444 18.594 22.203 1 96.62 40 GLN B C 1
ATOM 1323 O O . GLN B 1 40 ? -0.658 19.812 22.312 1 96.62 40 GLN B O 1
ATOM 1328 N N . ASP B 1 41 ? 0.008 17.844 23.141 1 97.25 41 ASP B N 1
ATOM 1329 C CA . ASP B 1 41 ? 0.344 18.422 24.453 1 97.25 41 ASP B CA 1
ATOM 1330 C C . ASP B 1 41 ? 1.555 19.344 24.344 1 97.25 41 ASP B C 1
ATOM 1332 O O . ASP B 1 41 ? 1.686 20.297 25.109 1 97.25 41 ASP B O 1
ATOM 1336 N N . LYS B 1 42 ? 2.389 19.156 23.328 1 95.56 42 LYS B N 1
ATOM 1337 C CA . LYS B 1 42 ? 3.676 19.844 23.25 1 95.56 42 LYS B CA 1
ATOM 1338 C C . LYS B 1 42 ? 3.662 20.922 22.172 1 95.56 42 LYS B C 1
ATOM 1340 O O . LYS B 1 42 ? 4.406 21.906 22.25 1 95.56 42 LYS B O 1
ATOM 1345 N N . PHE B 1 43 ? 2.838 20.641 21.188 1 95.12 43 PHE B N 1
ATOM 1346 C CA . PHE B 1 43 ? 2.916 21.531 20.031 1 95.12 43 PHE B CA 1
ATOM 1347 C C . PHE B 1 43 ? 1.525 21.969 19.594 1 95.12 43 PHE B C 1
ATOM 1349 O O . PHE B 1 43 ? 0.544 21.25 19.812 1 95.12 43 PHE B O 1
ATOM 1356 N N . ASP B 1 44 ? 1.495 23.188 18.953 1 94.44 44 ASP B N 1
ATOM 1357 C CA . ASP B 1 44 ? 0.259 23.688 18.359 1 94.44 44 ASP B CA 1
ATOM 1358 C C . ASP B 1 44 ? 0.038 23.078 16.969 1 94.44 44 ASP B C 1
ATOM 1360 O O . ASP B 1 44 ? 0.46 23.656 15.961 1 94.44 44 ASP B O 1
ATOM 1364 N N . LEU B 1 45 ? -0.608 21.969 16.984 1 96.69 45 LEU B N 1
ATOM 1365 C CA . LEU B 1 45 ? -0.918 21.281 15.734 1 96.69 45 LEU B CA 1
ATOM 1366 C C . LEU B 1 45 ? -2.199 20.469 15.867 1 96.69 45 LEU B C 1
ATOM 1368 O O . LEU B 1 45 ? -2.695 20.266 16.969 1 96.69 45 LEU B O 1
ATOM 1372 N N . ARG B 1 46 ? -2.736 20.188 14.734 1 97.38 46 ARG B N 1
ATOM 1373 C CA . ARG B 1 46 ? -3.93 19.344 14.664 1 97.38 46 ARG B CA 1
ATOM 1374 C C . ARG B 1 46 ? -3.559 17.875 14.562 1 97.38 46 ARG B C 1
ATOM 1376 O O . ARG B 1 46 ? -2.512 17.531 14.008 1 97.38 46 ARG B O 1
ATOM 1383 N N . VAL B 1 47 ? -4.434 16.984 15.125 1 98.69 47 VAL B N 1
ATOM 1384 C CA . VAL B 1 47 ? -4.188 15.547 14.992 1 98.69 47 VAL B CA 1
ATOM 1385 C C . VAL B 1 47 ? -5.457 14.852 14.508 1 98.69 47 VAL B C 1
ATOM 1387 O O . VAL B 1 47 ? -6.566 15.32 14.766 1 98.69 47 VAL B O 1
ATOM 1390 N N . VAL B 1 48 ? -5.359 13.828 13.75 1 98.88 48 VAL B N 1
ATOM 1391 C CA . VAL B 1 48 ? -6.438 12.945 13.32 1 98.88 48 VAL B CA 1
ATOM 1392 C C . VAL B 1 48 ? -6.055 11.492 13.602 1 98.88 48 VAL B C 1
ATOM 1394 O O . VAL B 1 48 ? -5.004 11.023 13.148 1 98.88 48 VAL B O 1
ATOM 1397 N N . GLN B 1 49 ? -6.879 10.812 14.367 1 98.88 49 GLN B N 1
ATOM 1398 C CA . GLN B 1 49 ? -6.625 9.406 14.625 1 98.88 49 GLN B CA 1
ATOM 1399 C C . GLN B 1 49 ? -7.254 8.523 13.547 1 98.88 49 GLN B C 1
ATOM 1401 O O . GLN B 1 49 ? -8.461 8.594 13.305 1 98.88 49 GLN B O 1
ATOM 1406 N N . GLY B 1 50 ? -6.434 7.762 12.836 1 98.75 50 GLY B N 1
ATOM 1407 C CA . GLY B 1 50 ? -6.926 6.875 11.797 1 98.75 50 GLY B CA 1
ATOM 1408 C C . GLY B 1 50 ? -5.828 6.34 10.898 1 98.75 50 GLY B C 1
ATOM 1409 O O . GLY B 1 50 ? -4.645 6.59 11.133 1 98.75 50 GLY B O 1
ATOM 1410 N N . HIS B 1 51 ? -6.203 5.527 9.961 1 98.56 51 HIS B N 1
ATOM 1411 C CA . HIS B 1 51 ? -5.277 4.977 8.977 1 98.56 51 HIS B CA 1
ATOM 1412 C C . HIS B 1 51 ? -4.941 6.008 7.898 1 98.56 51 HIS B C 1
ATOM 1414 O O . HIS B 1 51 ? -5.812 6.422 7.133 1 98.56 51 HIS B O 1
ATOM 1420 N N . GLY B 1 52 ? -3.715 6.344 7.727 1 98.75 52 GLY B N 1
ATOM 1421 C CA . GLY B 1 52 ? -3.26 7.516 6.992 1 98.75 52 GLY B CA 1
ATOM 1422 C C . GLY B 1 52 ? -3.473 7.398 5.496 1 98.75 52 GLY B C 1
ATOM 1423 O O . GLY B 1 52 ? -3.424 8.398 4.773 1 98.75 52 GLY B O 1
ATOM 1424 N N . SER B 1 53 ? -3.715 6.207 5.02 1 98.81 53 SER B N 1
ATOM 1425 C CA . SER B 1 53 ? -3.926 6.047 3.582 1 98.81 53 SER B CA 1
ATOM 1426 C C . SER B 1 53 ? -5.41 6.039 3.24 1 98.81 53 SER B C 1
ATOM 1428 O O . SER B 1 53 ? -5.781 6.016 2.064 1 98.81 53 SER B O 1
ATOM 1430 N N . HIS B 1 54 ? -6.316 6.035 4.223 1 98.75 54 HIS B N 1
ATOM 1431 C CA . HIS B 1 54 ? -7.75 6 3.963 1 98.75 54 HIS B CA 1
ATOM 1432 C C . HIS B 1 54 ? -8.258 7.352 3.477 1 98.75 54 HIS B C 1
ATOM 1434 O O . HIS B 1 54 ? -7.941 8.391 4.07 1 98.75 54 HIS B O 1
ATOM 1440 N N . PRO B 1 55 ? -9.062 7.336 2.418 1 98.62 55 PRO B N 1
ATOM 1441 C CA . PRO B 1 55 ? -9.578 8.594 1.866 1 98.62 55 PRO B CA 1
ATOM 1442 C C . PRO B 1 55 ? -10.297 9.445 2.91 1 98.62 55 PRO B C 1
ATOM 1444 O O . PRO B 1 55 ? -10.055 10.648 2.998 1 98.62 55 PRO B O 1
ATOM 1447 N N . ARG B 1 56 ? -11.117 8.875 3.734 1 98.44 56 ARG B N 1
ATOM 1448 C CA . ARG B 1 56 ? -11.875 9.633 4.723 1 98.44 56 ARG B CA 1
ATOM 1449 C C . ARG B 1 56 ? -10.945 10.273 5.75 1 98.44 56 ARG B C 1
ATOM 1451 O O . ARG B 1 56 ? -11.164 11.422 6.156 1 98.44 56 ARG B O 1
ATOM 1458 N N . VAL B 1 57 ? -9.945 9.516 6.129 1 98.88 57 VAL B N 1
ATOM 1459 C CA . VAL B 1 57 ? -8.984 10.016 7.113 1 98.88 57 VAL B CA 1
ATOM 1460 C C . VAL B 1 57 ? -8.188 11.172 6.516 1 98.88 57 VAL B C 1
ATOM 1462 O O . VAL B 1 57 ? -7.977 12.195 7.172 1 98.88 57 VAL B O 1
ATOM 1465 N N . LEU B 1 58 ? -7.777 11.031 5.297 1 98.88 58 LEU B N 1
ATOM 1466 C CA . LEU B 1 58 ? -7.039 12.094 4.617 1 98.88 58 LEU B CA 1
ATOM 1467 C C . LEU B 1 58 ? -7.902 13.336 4.461 1 98.88 58 LEU B C 1
ATOM 1469 O O . LEU B 1 58 ? -7.422 14.461 4.656 1 98.88 58 LEU B O 1
ATOM 1473 N N . ARG B 1 59 ? -9.125 13.117 4.125 1 98.81 59 ARG B N 1
ATOM 1474 C CA . ARG B 1 59 ? -10.039 14.25 4.027 1 98.81 59 ARG B CA 1
ATOM 1475 C C . ARG B 1 59 ? -10.172 14.969 5.367 1 98.81 59 ARG B C 1
ATOM 1477 O O . ARG B 1 59 ? -10.094 16.203 5.43 1 98.81 59 ARG B O 1
ATOM 1484 N N . GLU B 1 60 ? -10.367 14.164 6.395 1 98.81 60 GLU B N 1
ATOM 1485 C CA . GLU B 1 60 ? -10.461 14.734 7.738 1 98.81 60 GLU B CA 1
ATOM 1486 C C . GLU B 1 60 ? -9.188 15.5 8.102 1 98.81 60 GLU B C 1
ATOM 1488 O O . GLU B 1 60 ? -9.25 16.516 8.797 1 98.81 60 GLU B O 1
ATOM 1493 N N . ALA B 1 61 ? -8.078 15.086 7.57 1 98.88 61 ALA B N 1
ATOM 1494 C CA . ALA B 1 61 ? -6.777 15.688 7.867 1 98.88 61 ALA B CA 1
ATOM 1495 C C . ALA B 1 61 ? -6.559 16.953 7.043 1 98.88 61 ALA B C 1
ATOM 1497 O O . ALA B 1 61 ? -5.57 17.672 7.238 1 98.88 61 ALA B O 1
ATOM 1498 N N . GLY B 1 62 ? -7.449 17.203 6.059 1 98.69 62 GLY B N 1
ATOM 1499 C CA . GLY B 1 62 ? -7.367 18.453 5.305 1 98.69 62 GLY B CA 1
ATOM 1500 C C . GLY B 1 62 ? -6.793 18.266 3.912 1 98.69 62 GLY B C 1
ATOM 1501 O O . GLY B 1 62 ? -6.266 19.203 3.322 1 98.69 62 GLY B O 1
ATOM 1502 N N . ALA B 1 63 ? -6.938 17.109 3.34 1 98.75 63 ALA B N 1
ATOM 1503 C CA . ALA B 1 63 ? -6.312 16.797 2.059 1 98.75 63 ALA B CA 1
ATOM 1504 C C . ALA B 1 63 ? -6.957 17.594 0.925 1 98.75 63 ALA B C 1
ATOM 1506 O O . ALA B 1 63 ? -6.355 17.766 -0.14 1 98.75 63 ALA B O 1
ATOM 1507 N N . ASP B 1 64 ? -8.125 18.109 1.134 1 98.44 64 ASP B N 1
ATOM 1508 C CA . ASP B 1 64 ? -8.844 18.828 0.087 1 98.44 64 ASP B CA 1
ATOM 1509 C C . ASP B 1 64 ? -8.055 20.047 -0.385 1 98.44 64 ASP B C 1
ATOM 1511 O O . ASP B 1 64 ? -8.203 20.484 -1.527 1 98.44 64 ASP B O 1
ATOM 1515 N N . ASP B 1 65 ? -7.227 20.562 0.476 1 98 65 ASP B N 1
ATOM 1516 C CA . ASP B 1 65 ? -6.461 21.734 0.071 1 98 65 ASP B CA 1
ATOM 1517 C C . ASP B 1 65 ? -5.059 21.719 0.669 1 98 65 ASP B C 1
ATOM 1519 O O . ASP B 1 65 ? -4.461 22.766 0.909 1 98 65 ASP B O 1
ATOM 1523 N N . ALA B 1 66 ? -4.598 20.531 0.979 1 98.19 66 ALA B N 1
ATOM 1524 C CA . ALA B 1 66 ? -3.238 20.391 1.494 1 98.19 66 ALA B CA 1
ATOM 1525 C C . ALA B 1 66 ? -2.211 20.766 0.427 1 98.19 66 ALA B C 1
ATOM 1527 O O . ALA B 1 66 ? -2.373 20.422 -0.745 1 98.19 66 ALA B O 1
ATOM 1528 N N . ASP B 1 67 ? -1.151 21.438 0.898 1 96.88 67 ASP B N 1
ATOM 1529 C CA . ASP B 1 67 ? -0.05 21.781 0.005 1 96.88 67 ASP B CA 1
ATOM 1530 C C . ASP B 1 67 ? 0.958 20.641 -0.091 1 96.88 67 ASP B C 1
ATOM 1532 O O . ASP B 1 67 ? 1.667 20.516 -1.091 1 96.88 67 ASP B O 1
ATOM 1536 N N . MET B 1 68 ? 0.966 19.859 1.018 1 96.25 68 MET B N 1
ATOM 1537 C CA . MET B 1 68 ? 1.991 18.828 1.09 1 96.25 68 MET B CA 1
ATOM 1538 C C . MET B 1 68 ? 1.528 17.656 1.961 1 96.25 68 MET B C 1
ATOM 1540 O O . MET B 1 68 ? 0.867 17.875 2.98 1 96.25 68 MET B O 1
ATOM 1544 N N . LEU B 1 69 ? 1.827 16.5 1.505 1 98.06 69 LEU B N 1
ATOM 1545 C CA . LEU B 1 69 ? 1.674 15.289 2.289 1 98.06 69 LEU B CA 1
ATOM 1546 C C . LEU B 1 69 ? 3.02 14.594 2.49 1 98.06 69 LEU B C 1
ATOM 1548 O O . LEU B 1 69 ? 3.762 14.383 1.529 1 98.06 69 LEU B O 1
ATOM 1552 N N . VAL B 1 70 ? 3.346 14.32 3.76 1 97.06 70 VAL B N 1
ATOM 1553 C CA . VAL B 1 70 ? 4.562 13.602 4.117 1 97.06 70 VAL B CA 1
ATOM 1554 C C . VAL B 1 70 ? 4.203 12.273 4.789 1 97.06 70 VAL B C 1
ATOM 1556 O O . VAL B 1 70 ? 3.746 12.258 5.934 1 97.06 70 VAL B O 1
ATOM 1559 N N . ALA B 1 71 ? 4.395 11.203 4.078 1 98.25 71 ALA B N 1
ATOM 1560 C CA . ALA B 1 71 ? 4.043 9.883 4.586 1 98.25 71 ALA B CA 1
ATOM 1561 C C . ALA B 1 71 ? 5.266 9.172 5.152 1 98.25 71 ALA B C 1
ATOM 1563 O O . ALA B 1 71 ? 6.125 8.703 4.402 1 98.25 71 ALA B O 1
ATOM 1564 N N . VAL B 1 72 ? 5.285 9.031 6.484 1 97.12 72 VAL B N 1
ATOM 1565 C CA . VAL B 1 72 ? 6.465 8.453 7.125 1 97.12 72 VAL B CA 1
ATOM 1566 C C . VAL B 1 72 ? 6.039 7.391 8.141 1 97.12 72 VAL B C 1
ATOM 1568 O O . VAL B 1 72 ? 6.637 7.273 9.211 1 97.12 72 VAL B O 1
ATOM 1571 N N . THR B 1 73 ? 4.918 6.684 7.848 1 97.25 73 THR B N 1
ATOM 1572 C CA . THR B 1 73 ? 4.559 5.539 8.68 1 97.25 73 THR B CA 1
ATOM 1573 C C . THR B 1 73 ? 5.621 4.449 8.586 1 97.25 73 THR B C 1
ATOM 1575 O O . THR B 1 73 ? 6.648 4.629 7.926 1 97.25 73 THR B O 1
ATOM 1578 N N . SER B 1 74 ? 5.379 3.332 9.258 1 95.69 74 SER B N 1
ATOM 1579 C CA . SER B 1 74 ? 6.359 2.25 9.273 1 95.69 74 SER B CA 1
ATOM 1580 C C . SER B 1 74 ? 6.152 1.298 8.102 1 95.69 74 SER B C 1
ATOM 1582 O O . SER B 1 74 ? 6.895 0.328 7.945 1 95.69 74 SER B O 1
ATOM 1584 N N . SER B 1 75 ? 5.203 1.545 7.238 1 97.38 75 SER B N 1
ATOM 1585 C CA . SER B 1 75 ? 4.879 0.68 6.105 1 97.38 75 SER B CA 1
ATOM 1586 C C . SER B 1 75 ? 5.105 1.396 4.781 1 97.38 75 SER B C 1
ATOM 1588 O O . SER B 1 75 ? 4.473 2.418 4.504 1 97.38 75 SER B O 1
ATOM 1590 N N . ASP B 1 76 ? 5.996 0.831 3.959 1 97.44 76 ASP B N 1
ATOM 1591 C CA . ASP B 1 76 ? 6.219 1.365 2.619 1 97.44 76 ASP B CA 1
ATOM 1592 C C . ASP B 1 76 ? 4.926 1.368 1.807 1 97.44 76 ASP B C 1
ATOM 1594 O O . ASP B 1 76 ? 4.617 2.348 1.126 1 97.44 76 ASP B O 1
ATOM 1598 N N . GLU B 1 77 ? 4.199 0.301 1.903 1 98.62 77 GLU B N 1
ATOM 1599 C CA . GLU B 1 77 ? 2.973 0.157 1.125 1 98.62 77 GLU B CA 1
ATOM 1600 C C . GLU B 1 77 ? 1.933 1.196 1.535 1 98.62 77 GLU B C 1
ATOM 1602 O O . GLU B 1 77 ? 1.258 1.776 0.683 1 98.62 77 GLU B O 1
ATOM 1607 N N . THR B 1 78 ? 1.818 1.405 2.875 1 98.69 78 THR B N 1
ATOM 1608 C CA . THR B 1 78 ? 0.906 2.438 3.355 1 98.69 78 THR B CA 1
ATOM 1609 C C . THR B 1 78 ? 1.317 3.811 2.832 1 98.69 78 THR B C 1
ATOM 1611 O O . THR B 1 78 ? 0.475 4.578 2.365 1 98.69 78 THR B O 1
ATOM 1614 N N . ASN B 1 79 ? 2.582 4.086 2.869 1 98.06 79 ASN B N 1
ATOM 1615 C CA . ASN B 1 79 ? 3.082 5.371 2.393 1 98.06 79 ASN B CA 1
ATOM 1616 C C . ASN B 1 79 ? 2.812 5.562 0.902 1 98.06 79 ASN B C 1
ATOM 1618 O O . ASN B 1 79 ? 2.381 6.637 0.477 1 98.06 79 ASN B O 1
ATOM 1622 N N . MET B 1 80 ? 3.031 4.551 0.128 1 98.44 80 MET B N 1
ATOM 1623 C CA . MET B 1 80 ? 2.795 4.609 -1.312 1 98.44 80 MET B CA 1
ATOM 1624 C C . MET B 1 80 ? 1.312 4.809 -1.611 1 98.44 80 MET B C 1
ATOM 1626 O O . MET B 1 80 ? 0.948 5.668 -2.418 1 98.44 80 MET B O 1
ATOM 1630 N N . ILE B 1 81 ? 0.486 4.078 -0.928 1 98.75 81 ILE B N 1
ATOM 1631 C CA . ILE B 1 81 ? -0.946 4.156 -1.191 1 98.75 81 ILE B CA 1
ATOM 1632 C C . ILE B 1 81 ? -1.479 5.512 -0.739 1 98.75 81 ILE B C 1
ATOM 1634 O O . ILE B 1 81 ? -2.357 6.09 -1.385 1 98.75 81 ILE B O 1
ATOM 1638 N N . ALA B 1 82 ? -0.956 5.992 0.379 1 98.88 82 ALA B N 1
ATOM 1639 C CA . ALA B 1 82 ? -1.377 7.312 0.839 1 98.88 82 ALA B CA 1
ATOM 1640 C C . ALA B 1 82 ? -1.1 8.375 -0.22 1 98.88 82 ALA B C 1
ATOM 1642 O O . ALA B 1 82 ? -1.945 9.234 -0.483 1 98.88 82 ALA B O 1
ATOM 1643 N N . CYS B 1 83 ? 0.036 8.336 -0.836 1 98.56 83 CYS B N 1
ATOM 1644 C CA . CYS B 1 83 ? 0.385 9.289 -1.887 1 98.56 83 CYS B CA 1
ATOM 1645 C C . CYS B 1 83 ? -0.534 9.133 -3.092 1 98.56 83 CYS B C 1
ATOM 1647 O O . CYS B 1 83 ? -0.964 10.117 -3.686 1 98.56 83 CYS B O 1
ATOM 1649 N N . GLN B 1 84 ? -0.804 7.922 -3.447 1 98.56 84 GLN B N 1
ATOM 1650 C CA . GLN B 1 84 ? -1.71 7.648 -4.559 1 98.56 84 GLN B CA 1
ATOM 1651 C C . GLN B 1 84 ? -3.094 8.234 -4.297 1 98.56 84 GLN B C 1
ATOM 1653 O O . GLN B 1 84 ? -3.678 8.875 -5.172 1 98.56 84 GLN B O 1
ATOM 1658 N N . VAL B 1 85 ? -3.596 7.961 -3.098 1 98.62 85 VAL B N 1
ATOM 1659 C CA . VAL B 1 85 ? -4.922 8.461 -2.738 1 98.62 85 VAL B CA 1
ATOM 1660 C C . VAL B 1 85 ? -4.918 9.984 -2.74 1 98.62 85 VAL B C 1
ATOM 1662 O O . VAL B 1 85 ? -5.82 10.617 -3.299 1 98.62 85 VAL B O 1
ATOM 1665 N N . ALA B 1 86 ? -3.918 10.578 -2.162 1 98.75 86 ALA B N 1
ATOM 1666 C CA . ALA B 1 86 ? -3.793 12.039 -2.105 1 98.75 86 ALA B CA 1
ATOM 1667 C C . ALA B 1 86 ? -3.773 12.641 -3.506 1 98.75 86 ALA B C 1
ATOM 1669 O O . ALA B 1 86 ? -4.41 13.664 -3.754 1 98.75 86 ALA B O 1
ATOM 1670 N N . TYR B 1 87 ? -3.092 11.977 -4.383 1 98.25 87 TYR B N 1
ATOM 1671 C CA . TYR B 1 87 ? -2.979 12.445 -5.762 1 98.25 87 TYR B CA 1
ATOM 1672 C C . TYR B 1 87 ? -4.305 12.281 -6.5 1 98.25 87 TYR B C 1
ATOM 1674 O O . TYR B 1 87 ? -4.832 13.25 -7.055 1 98.25 87 TYR B O 1
ATOM 1682 N N . SER B 1 88 ? -4.824 11.117 -6.461 1 97.56 88 SER B N 1
ATOM 1683 C CA . SER B 1 88 ? -5.953 10.742 -7.309 1 97.56 88 SER B CA 1
ATOM 1684 C C . SER B 1 88 ? -7.246 11.398 -6.832 1 97.56 88 SER B C 1
ATOM 1686 O O . SER B 1 88 ? -8.094 11.766 -7.641 1 97.56 88 SER B O 1
ATOM 1688 N N . LEU B 1 89 ? -7.383 11.547 -5.516 1 97.94 89 LEU B N 1
ATOM 1689 C CA . LEU B 1 89 ? -8.672 11.992 -5 1 97.94 89 LEU B CA 1
ATOM 1690 C C . LEU B 1 89 ? -8.625 13.461 -4.605 1 97.94 89 LEU B C 1
ATOM 1692 O O . LEU B 1 89 ? -9.648 14.148 -4.621 1 97.94 89 LEU B O 1
ATOM 1696 N N . PHE B 1 90 ? -7.391 14 -4.316 1 98.31 90 PHE B N 1
ATOM 1697 C CA . PHE B 1 90 ? -7.355 15.328 -3.725 1 98.31 90 PHE B CA 1
ATOM 1698 C C . PHE B 1 90 ? -6.41 16.234 -4.496 1 98.31 90 PHE B C 1
ATOM 1700 O O . PHE B 1 90 ? -6.277 17.422 -4.176 1 98.31 90 PHE B O 1
ATOM 1707 N N . ASN B 1 91 ? -5.703 15.695 -5.445 1 97.75 91 ASN B N 1
ATOM 1708 C CA . ASN B 1 91 ? -4.773 16.469 -6.262 1 97.75 91 ASN B CA 1
ATOM 1709 C C . ASN B 1 91 ? -3.719 17.156 -5.406 1 97.75 91 ASN B C 1
ATOM 1711 O O . ASN B 1 91 ? -3.336 18.297 -5.684 1 97.75 91 ASN B O 1
ATOM 1715 N N . THR B 1 92 ? -3.312 16.531 -4.359 1 97.94 92 THR B N 1
ATOM 1716 C CA . THR B 1 92 ? -2.271 17.094 -3.512 1 97.94 92 THR B CA 1
ATOM 1717 C C . THR B 1 92 ? -0.997 17.344 -4.312 1 97.94 92 THR B C 1
ATOM 1719 O O . THR B 1 92 ? -0.446 16.422 -4.914 1 97.94 92 THR B O 1
ATOM 1722 N N . PRO B 1 93 ? -0.474 18.516 -4.285 1 96.19 93 PRO B N 1
ATOM 1723 C CA . PRO B 1 93 ? 0.583 18.875 -5.234 1 96.19 93 PRO B CA 1
ATOM 1724 C C . PRO B 1 93 ? 1.936 18.266 -4.867 1 96.19 93 PRO B C 1
ATOM 1726 O O . PRO B 1 93 ? 2.738 17.953 -5.754 1 96.19 93 PRO B O 1
ATOM 1729 N N . ASN B 1 94 ? 2.311 18.266 -3.553 1 95.19 94 ASN B N 1
ATOM 1730 C CA . ASN B 1 94 ? 3.6 17.75 -3.105 1 95.19 94 ASN B CA 1
ATOM 1731 C C . ASN B 1 94 ? 3.434 16.531 -2.201 1 95.19 94 ASN B C 1
ATOM 1733 O O . ASN B 1 94 ? 2.803 16.609 -1.146 1 95.19 94 ASN B O 1
ATOM 1737 N N . ARG B 1 95 ? 3.945 15.422 -2.643 1 97.06 95 ARG B N 1
ATOM 1738 C CA . ARG B 1 95 ? 3.846 14.164 -1.921 1 97.06 95 ARG B CA 1
ATOM 1739 C C . ARG B 1 95 ? 5.227 13.562 -1.665 1 97.06 95 ARG B C 1
ATOM 1741 O O . ARG B 1 95 ? 5.961 13.258 -2.607 1 97.06 95 ARG B O 1
ATOM 1748 N N . ILE B 1 96 ? 5.523 13.445 -0.407 1 96.12 96 ILE B N 1
ATOM 1749 C CA . ILE B 1 96 ? 6.793 12.891 0.049 1 96.12 96 ILE B CA 1
ATOM 1750 C C . ILE B 1 96 ? 6.551 11.578 0.789 1 96.12 96 ILE B C 1
ATOM 1752 O O . ILE B 1 96 ? 5.641 11.484 1.617 1 96.12 96 ILE B O 1
ATOM 1756 N N . ALA B 1 97 ? 7.305 10.602 0.464 1 96.62 97 ALA B N 1
ATOM 1757 C CA . ALA B 1 97 ? 7.098 9.32 1.134 1 96.62 97 ALA B CA 1
ATOM 1758 C C . ALA B 1 97 ? 8.422 8.711 1.572 1 96.62 97 ALA B C 1
ATOM 1760 O O . ALA B 1 97 ? 9.414 8.781 0.845 1 96.62 97 ALA B O 1
ATOM 1761 N N . ARG B 1 98 ? 8.375 8.164 2.721 1 94.69 98 ARG B N 1
ATOM 1762 C CA . ARG B 1 98 ? 9.469 7.316 3.18 1 94.69 98 ARG B CA 1
ATOM 1763 C C . ARG B 1 98 ? 9.336 5.902 2.621 1 94.69 98 ARG B C 1
ATOM 1765 O O . ARG B 1 98 ? 8.312 5.242 2.83 1 94.69 98 ARG B O 1
ATOM 1772 N N . ILE B 1 99 ? 10.32 5.504 1.81 1 95.44 99 ILE B N 1
ATOM 1773 C CA . ILE B 1 99 ? 10.398 4.137 1.302 1 95.44 99 ILE B CA 1
ATOM 1774 C C . ILE B 1 99 ? 11.711 3.498 1.748 1 95.44 99 ILE B C 1
ATOM 1776 O O . ILE B 1 99 ? 12.789 4.008 1.442 1 95.44 99 ILE B O 1
ATOM 1780 N N . ARG B 1 100 ? 11.641 2.32 2.467 1 93.25 100 ARG B N 1
ATOM 1781 C CA . ARG B 1 100 ? 12.82 1.739 3.092 1 93.25 100 ARG B CA 1
ATOM 1782 C C . ARG B 1 100 ? 13.297 0.508 2.328 1 93.25 100 ARG B C 1
ATOM 1784 O O . ARG B 1 100 ? 14.5 0.235 2.266 1 93.25 100 ARG B O 1
ATOM 1791 N N . SER B 1 101 ? 12.422 -0.223 1.746 1 95.12 101 SER B N 1
ATOM 1792 C CA . SER B 1 101 ? 12.797 -1.482 1.112 1 95.12 101 SER B CA 1
ATOM 1793 C C . SER B 1 101 ? 13.617 -1.245 -0.149 1 95.12 101 SER B C 1
ATOM 1795 O O . SER B 1 101 ? 13.18 -0.54 -1.061 1 95.12 101 SER B O 1
ATOM 1797 N N . PRO B 1 102 ? 14.758 -1.842 -0.229 1 95.38 102 PRO B N 1
ATOM 1798 C CA . PRO B 1 102 ? 15.547 -1.715 -1.454 1 95.38 102 PRO B CA 1
ATOM 1799 C C . PRO B 1 102 ? 14.828 -2.271 -2.682 1 95.38 102 PRO B C 1
ATOM 1801 O O . PRO B 1 102 ? 15.102 -1.845 -3.807 1 95.38 102 PRO B O 1
ATOM 1804 N N . ASP B 1 103 ? 13.922 -3.137 -2.475 1 94.94 103 ASP B N 1
ATOM 1805 C CA . ASP B 1 103 ? 13.188 -3.736 -3.588 1 94.94 103 ASP B CA 1
ATOM 1806 C C . ASP B 1 103 ? 12.414 -2.678 -4.371 1 94.94 103 ASP B C 1
ATOM 1808 O O . ASP B 1 103 ? 12.391 -2.703 -5.602 1 94.94 103 ASP B O 1
ATOM 1812 N N . TYR B 1 104 ? 11.8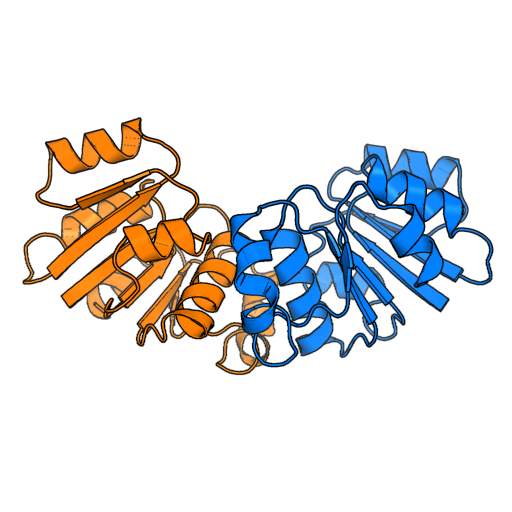52 -1.792 -3.678 1 96.56 104 TYR B N 1
ATOM 1813 C CA . TYR B 1 104 ? 11.125 -0.721 -4.348 1 96.56 104 TYR B CA 1
ATOM 1814 C C . TYR B 1 104 ? 12.086 0.31 -4.93 1 96.56 104 TYR B C 1
ATOM 1816 O O . TYR B 1 104 ? 11.898 0.77 -6.059 1 96.56 104 TYR B O 1
ATOM 1824 N N . VAL B 1 105 ? 13.086 0.618 -4.156 1 94.56 105 VAL B N 1
ATOM 1825 C CA . VAL B 1 105 ? 14 1.702 -4.5 1 94.56 105 VAL B CA 1
ATOM 1826 C C . VAL B 1 105 ? 14.758 1.354 -5.781 1 94.56 105 VAL B C 1
ATOM 1828 O O . VAL B 1 105 ? 15.039 2.23 -6.598 1 94.56 105 VAL B O 1
ATOM 1831 N N . ARG B 1 106 ? 15.047 0.132 -5.98 1 95.19 106 ARG B N 1
ATOM 1832 C CA . ARG B 1 106 ? 15.773 -0.333 -7.156 1 95.19 106 ARG B CA 1
ATOM 1833 C C . ARG B 1 106 ? 14.992 -0.055 -8.438 1 95.19 106 ARG B C 1
ATOM 1835 O O . ARG B 1 106 ? 15.578 0.186 -9.492 1 95.19 106 ARG B O 1
ATOM 1842 N N . ASP B 1 107 ? 13.703 -0.023 -8.344 1 95.31 107 ASP B N 1
ATOM 1843 C CA . ASP B 1 107 ? 12.844 0.183 -9.508 1 95.31 107 ASP B CA 1
ATOM 1844 C C . ASP B 1 107 ? 12.164 1.549 -9.453 1 95.31 107 ASP B C 1
ATOM 1846 O O . ASP B 1 107 ? 11.086 1.735 -10.023 1 95.31 107 ASP B O 1
ATOM 1850 N N . ALA B 1 108 ? 12.773 2.459 -8.773 1 93.31 108 ALA B N 1
ATOM 1851 C CA . ALA B 1 108 ? 12.18 3.766 -8.5 1 93.31 108 ALA B CA 1
ATOM 1852 C C . ALA B 1 108 ? 11.797 4.48 -9.789 1 93.31 108 ALA B C 1
ATOM 1854 O O . ALA B 1 108 ? 10.719 5.074 -9.883 1 93.31 108 ALA B O 1
ATOM 1855 N N . ASP B 1 109 ? 12.625 4.434 -10.781 1 93.88 109 ASP B N 1
ATOM 1856 C CA . ASP B 1 109 ? 12.406 5.141 -12.039 1 93.88 109 ASP B CA 1
ATOM 1857 C C . ASP B 1 109 ? 11.141 4.648 -12.734 1 93.88 109 ASP B C 1
ATOM 1859 O O . ASP B 1 109 ? 10.484 5.41 -13.445 1 93.88 109 ASP B O 1
ATOM 1863 N N . LYS B 1 110 ? 10.805 3.406 -12.5 1 95.88 110 LYS B N 1
ATOM 1864 C CA . LYS B 1 110 ? 9.648 2.811 -13.156 1 95.88 110 LYS B CA 1
ATOM 1865 C C . LYS B 1 110 ? 8.414 2.867 -12.266 1 95.88 110 LYS B C 1
ATOM 1867 O O . LYS B 1 110 ? 7.285 2.766 -12.75 1 95.88 110 LYS B O 1
ATOM 1872 N N . LEU B 1 111 ? 8.688 3.107 -10.969 1 96.44 111 LEU B N 1
ATOM 1873 C CA . LEU B 1 111 ? 7.574 2.945 -10.039 1 96.44 111 LEU B CA 1
ATOM 1874 C C . LEU B 1 111 ? 7.094 4.301 -9.523 1 96.44 111 LEU B C 1
ATOM 1876 O O . LEU B 1 111 ? 5.898 4.484 -9.281 1 96.44 111 LEU B O 1
ATOM 1880 N N . PHE B 1 112 ? 8.047 5.238 -9.32 1 95.75 112 PHE B N 1
ATOM 1881 C CA . PHE B 1 112 ? 7.668 6.453 -8.609 1 95.75 112 PHE B CA 1
ATOM 1882 C C . PHE B 1 112 ? 7.566 7.633 -9.578 1 95.75 112 PHE B C 1
ATOM 1884 O O . PHE B 1 112 ? 8.484 8.453 -9.656 1 95.75 112 PHE B O 1
ATOM 1891 N N . HIS B 1 113 ? 6.461 7.723 -10.25 1 93.31 113 HIS B N 1
ATOM 1892 C CA . HIS B 1 113 ? 6.074 8.805 -11.141 1 93.31 113 HIS B CA 1
ATOM 1893 C C . HIS B 1 113 ? 4.559 8.875 -11.305 1 93.31 113 HIS B C 1
ATOM 1895 O O . HIS B 1 113 ? 3.838 8.016 -10.789 1 93.31 113 HIS B O 1
ATOM 1901 N N . SER B 1 114 ? 4.059 9.836 -12.047 1 90.19 114 SER B N 1
ATOM 1902 C CA . SER B 1 114 ? 2.635 10.156 -12.062 1 90.19 114 SER B CA 1
ATOM 1903 C C . SER B 1 114 ? 1.822 9.047 -12.719 1 90.19 114 SER B C 1
ATOM 1905 O O . SER B 1 114 ? 0.631 8.898 -12.445 1 90.19 114 SER B O 1
ATOM 1907 N N . GLU B 1 115 ? 2.396 8.125 -13.516 1 91.31 115 GLU B N 1
ATOM 1908 C CA . GLU B 1 115 ? 1.66 7.09 -14.234 1 91.31 115 GLU B CA 1
ATOM 1909 C C . GLU B 1 115 ? 1.686 5.766 -13.477 1 91.31 115 GLU B C 1
ATOM 1911 O O . GLU B 1 115 ? 1.101 4.777 -13.922 1 91.31 115 GLU B O 1
ATOM 1916 N N . ALA B 1 116 ? 2.379 5.75 -12.352 1 94.94 116 ALA B N 1
ATOM 1917 C CA . ALA B 1 116 ? 2.404 4.578 -11.484 1 94.94 116 ALA B CA 1
ATOM 1918 C C . ALA B 1 116 ? 2.082 4.957 -10.039 1 94.94 116 ALA B C 1
ATOM 1920 O O . ALA B 1 116 ? 0.916 5.156 -9.695 1 94.94 116 ALA B O 1
ATOM 1921 N N . VAL B 1 117 ? 3.139 5.086 -9.18 1 96.62 117 VAL B N 1
ATOM 1922 C CA . VAL B 1 117 ? 2.928 5.598 -7.832 1 96.62 117 VAL B CA 1
ATOM 1923 C C . VAL B 1 117 ? 3.408 7.047 -7.746 1 96.62 117 VAL B C 1
ATOM 1925 O O . VAL B 1 117 ? 4.609 7.312 -7.812 1 96.62 117 VAL B O 1
ATOM 1928 N N . PRO B 1 118 ? 2.49 7.949 -7.559 1 97.62 118 PRO B N 1
ATOM 1929 C CA . PRO B 1 118 ? 2.836 9.367 -7.684 1 97.62 118 PRO B CA 1
ATOM 1930 C C . PRO B 1 118 ? 3.49 9.93 -6.422 1 97.62 118 PRO B C 1
ATOM 1932 O O . PRO B 1 118 ? 2.855 10.68 -5.676 1 97.62 118 PRO B O 1
ATOM 1935 N N . ILE B 1 119 ? 4.73 9.664 -6.273 1 96.75 119 ILE B N 1
ATOM 1936 C CA . ILE B 1 119 ? 5.578 10.211 -5.215 1 96.75 119 ILE B CA 1
ATOM 1937 C C . ILE B 1 119 ? 6.566 11.211 -5.809 1 96.75 119 ILE B C 1
ATOM 1939 O O . ILE B 1 119 ? 7.348 10.867 -6.699 1 96.75 119 ILE B O 1
ATOM 1943 N N . ASP B 1 120 ? 6.574 12.383 -5.277 1 94.69 120 ASP B N 1
ATOM 1944 C CA . ASP B 1 120 ? 7.438 13.43 -5.809 1 94.69 120 ASP B CA 1
ATOM 1945 C C . ASP B 1 120 ? 8.852 13.328 -5.234 1 94.69 120 ASP B C 1
ATOM 1947 O O . ASP B 1 120 ? 9.828 13.609 -5.926 1 94.69 120 ASP B O 1
ATOM 1951 N N . HIS B 1 121 ? 8.906 12.945 -3.973 1 91.62 121 HIS B N 1
ATOM 1952 C CA . HIS B 1 121 ? 10.203 12.836 -3.311 1 91.62 121 HIS B CA 1
ATOM 1953 C C . HIS B 1 121 ? 10.273 11.594 -2.436 1 91.62 121 HIS B C 1
ATOM 1955 O O . HIS B 1 121 ? 9.383 11.352 -1.618 1 91.62 121 HIS B O 1
ATOM 1961 N N . LEU B 1 122 ? 11.289 10.836 -2.729 1 91.06 122 LEU B N 1
ATOM 1962 C CA . LEU B 1 122 ? 11.594 9.695 -1.88 1 91.06 122 LEU B CA 1
ATOM 1963 C C . LEU B 1 122 ? 12.578 10.086 -0.779 1 91.06 122 LEU B C 1
ATOM 1965 O O . LEU B 1 122 ? 13.57 10.766 -1.041 1 91.06 122 LEU B O 1
ATOM 1969 N N . ILE B 1 123 ? 12.203 9.742 0.409 1 85.19 123 ILE B N 1
ATOM 1970 C CA . ILE B 1 123 ? 13.148 10.086 1.462 1 85.19 123 ILE B CA 1
ATOM 1971 C C . ILE B 1 123 ? 13.555 8.82 2.225 1 85.19 123 ILE B C 1
ATOM 1973 O O . ILE B 1 123 ? 12.711 7.977 2.525 1 85.19 123 ILE B O 1
ATOM 1977 N N . ALA B 1 124 ? 14.883 8.609 2.227 1 71.31 124 ALA B N 1
ATOM 1978 C CA . ALA B 1 124 ? 15.383 7.594 3.146 1 71.31 124 ALA B CA 1
ATOM 1979 C C . ALA B 1 124 ? 15.266 8.062 4.598 1 71.31 124 ALA B C 1
ATOM 1981 O O . ALA B 1 124 ? 15.383 9.25 4.883 1 71.31 124 ALA B O 1
ATOM 1982 N N . PRO B 1 125 ? 14.531 7.281 5.426 1 59.88 125 PRO B N 1
ATOM 1983 C CA . PRO B 1 125 ? 14.172 7.711 6.781 1 59.88 125 PRO B CA 1
ATOM 1984 C C . PRO B 1 125 ? 15.258 8.562 7.438 1 59.88 125 PRO B C 1
ATOM 1986 O O . PRO B 1 125 ? 14.953 9.492 8.18 1 59.88 125 PRO B O 1
ATOM 1989 N N . GLU B 1 126 ? 16.469 8.188 7.094 1 61.91 126 GLU B N 1
ATOM 1990 C CA . GLU B 1 126 ? 17.547 8.852 7.828 1 61.91 126 GLU B CA 1
ATOM 1991 C C . GLU B 1 126 ? 17.766 10.273 7.316 1 61.91 126 GLU B C 1
ATOM 1993 O O . GLU B 1 126 ? 18.547 11.031 7.898 1 61.91 126 GLU B O 1
ATOM 1998 N N . GLN B 1 127 ? 16.906 10.578 6.441 1 64.81 127 GLN B N 1
ATOM 1999 C CA . GLN B 1 127 ? 17.188 11.883 5.852 1 64.81 127 GLN B CA 1
ATOM 2000 C C . GLN B 1 127 ? 16.109 12.898 6.223 1 64.81 127 GLN B C 1
ATOM 2002 O O . GLN B 1 127 ? 15.492 13.508 5.344 1 64.81 127 GLN B O 1
ATOM 2007 N N . LEU B 1 128 ? 15.789 13.062 7.488 1 66.69 128 LEU B N 1
ATOM 2008 C CA . LEU B 1 128 ? 14.812 14 8.023 1 66.69 128 LEU B CA 1
ATOM 2009 C C . LEU B 1 128 ? 15.07 15.414 7.504 1 66.69 128 LEU B C 1
ATOM 2011 O O . LEU B 1 128 ? 14.141 16.125 7.129 1 66.69 128 LEU B O 1
ATOM 2015 N N . LEU B 1 129 ? 16.359 15.695 7.438 1 68 129 LEU B N 1
ATOM 2016 C CA . LEU B 1 129 ? 16.734 17.047 7.043 1 68 129 LEU B CA 1
ATOM 2017 C C . LEU B 1 129 ? 16.266 17.359 5.625 1 68 129 LEU B C 1
ATOM 2019 O O . LEU B 1 129 ? 15.844 18.469 5.336 1 68 129 LEU B O 1
ATOM 2023 N N . SER B 1 130 ? 16.25 16.375 4.77 1 70.56 130 SER B N 1
ATOM 2024 C CA . SER B 1 130 ? 15.836 16.578 3.389 1 70.56 130 SER B CA 1
ATOM 2025 C C . SER B 1 130 ? 14.359 16.953 3.312 1 70.56 130 SER B C 1
ATOM 2027 O O . SER B 1 130 ? 13.969 17.828 2.527 1 70.56 130 SER B O 1
ATOM 2029 N N . ILE B 1 131 ? 13.562 16.469 4.277 1 68.88 131 ILE B N 1
ATOM 2030 C CA . ILE B 1 131 ? 12.133 16.75 4.273 1 68.88 131 ILE B CA 1
ATOM 2031 C C . ILE B 1 131 ? 11.883 18.188 4.734 1 68.88 131 ILE B C 1
ATOM 2033 O O . ILE B 1 131 ? 11.062 18.891 4.145 1 68.88 131 ILE B O 1
ATOM 2037 N N . ILE B 1 132 ? 12.625 18.609 5.699 1 71.94 132 ILE B N 1
ATOM 2038 C CA . ILE B 1 132 ? 12.477 19.938 6.266 1 71.94 132 ILE B CA 1
ATOM 2039 C C . ILE B 1 132 ? 12.812 20.984 5.203 1 71.94 132 ILE B C 1
ATOM 2041 O O . ILE B 1 132 ? 12.141 22.031 5.113 1 71.94 132 ILE B O 1
ATOM 2045 N N . PHE B 1 133 ? 13.742 20.578 4.328 1 69.88 133 PHE B N 1
ATOM 2046 C CA . PHE B 1 133 ? 14.188 21.516 3.295 1 69.88 133 PHE B CA 1
ATOM 2047 C C . PHE B 1 133 ? 13.141 21.625 2.189 1 69.88 133 PHE B C 1
ATOM 2049 O O . PHE B 1 133 ? 12.953 22.703 1.621 1 69.88 133 PHE B O 1
ATOM 2056 N N . ILE B 1 134 ? 12.492 20.672 1.994 1 70.19 134 ILE B N 1
ATOM 2057 C CA . ILE B 1 134 ? 11.516 20.672 0.913 1 70.19 134 ILE B CA 1
ATOM 2058 C C . ILE B 1 134 ? 10.258 21.422 1.352 1 70.19 134 ILE B C 1
ATOM 2060 O O . ILE B 1 134 ? 9.656 22.141 0.56 1 70.19 134 ILE B O 1
ATOM 2064 N N . ALA B 1 135 ? 9.953 21.281 2.598 1 70.62 135 ALA B N 1
ATOM 2065 C CA . ALA B 1 135 ? 8.734 21.906 3.113 1 70.62 135 ALA B CA 1
ATOM 2066 C C . ALA B 1 135 ? 8.961 23.375 3.408 1 70.62 135 ALA B C 1
ATOM 2068 O O . ALA B 1 135 ? 8.125 24.219 3.062 1 70.62 135 ALA B O 1
#

pLDDT: mean 93.57, std 8.72, range [59.88, 98.94]

Foldseek 3Di:
DEEEEEDLPDLSVVLCVLCAPVPYAYEYEELDVVSVVVSVVPGPYHYFHDQLLDLVSCVVSPLLDGQEYEYEHPDQVSLQSSQVSSCPPRVRPAREYEDADVVCVVCCVVADPPVHRPHPYYDHSVPSVVVNVVD/DEEEEEDLPDLSVVLCVLCAPVPYAYEYEELDVVSVVVSVVPGPYHYFHDQLLDLVSCVVSPLLDGQEYEYEHPDQVSLQSSQVSSCPPRVRPAREYEDADVVCVVCCVVADPDVHRPHPYYDHSVPSVVVSVVD

Nearest PDB structures (foldseek):
  4g65-assembly1_B  TM=9.495E-01  e=7.295E-19  Vibrio vulnificus CMCP6
  4g65-assembly1_A  TM=9.477E-01  e=1.791E-18  Vibrio vulnificus CMCP6
  4j9u-assembly2_E  TM=9.561E-01  e=2.187E-17  Vibrio parahaemolyticus RIMD 2210633
  4j9u-assembly2_F  TM=9.564E-01  e=3.426E-17  Vibrio parahaemolyticus RIMD 2210633
  4j9u-assembly2_G  TM=9.524E-01  e=9.564E-17  Vibrio parahaemolyticus RIMD 2210633

Sequence (270 aa):
MKIIILGAGQVGGTLAENLVGENNDITVVDTNGERLRSLQDKFDLRVVQGHGSHPRVLREAGADDADMLVAVTSSDETNMIACQVAYSLFNTPNRIARIRSPDYVRDADKLFHSEAVPIDHLIAPEQLLSIIFIAMKIIILGAGQVGGTLAENLVGENNDITVVDTNGERLRSLQDKFDLRVVQGHGSHPRVLREAGADDADMLVAVTSSDETNMIACQVAYSLFNTPNRIARIRSPDYVRDADKLFHSEAVPIDHLIAPEQLLSIIFIA